Protein AF-A0A939UH15-F1 (afdb_monomer_lite)

Sequence (249 aa):
MKKILLITVIVLASLAMVLSLSACNSRNAKITVEPCWADNETLVYSIYDANNNVAPKVGTLTIELKANVGDDAKTLLYNEEERSYPSANVRVRESLSRENEFQIETTILASDYTVLATNKVYTDLNTADGNDSYTLQSYHDGNNYVYRVFYADGREGKSGKIKVGSSNYTDNEFLYYYVRCYKTDSVPSKTKIADPINNKAVEVSCSNGGTVTVQTEIQDTAKKIHGTVSCNKVTISLTDTPKGSGINV

Radius of gyration: 22.96 Å; chains: 1; bounding box: 68×64×63 Å

Structure (mmCIF, N/CA/C/O backbone):
data_AF-A0A939UH15-F1
#
_entry.id   AF-A0A939UH15-F1
#
loop_
_atom_site.group_PDB
_atom_site.id
_atom_site.type_symbol
_atom_site.label_atom_id
_atom_site.label_alt_id
_atom_site.label_comp_id
_atom_site.label_asym_id
_atom_site.label_entity_id
_atom_site.label_seq_id
_atom_site.pdbx_PDB_ins_code
_atom_site.Cartn_x
_atom_site.Cartn_y
_atom_site.Cartn_z
_atom_site.occupancy
_atom_site.B_iso_or_equiv
_atom_site.auth_seq_id
_atom_site.auth_comp_id
_atom_site.auth_asym_id
_atom_site.auth_atom_id
_atom_site.pdbx_PDB_model_num
ATOM 1 N N . MET A 1 1 ? -42.055 -36.284 40.921 1.00 50.66 1 MET A N 1
ATOM 2 C CA . MET A 1 1 ? -42.266 -35.387 39.758 1.00 50.66 1 MET A CA 1
ATOM 3 C C . MET A 1 1 ? -41.575 -34.023 39.888 1.00 50.66 1 MET A C 1
ATOM 5 O O . MET A 1 1 ? -40.911 -33.634 38.941 1.00 50.66 1 MET A O 1
ATOM 9 N N . LYS A 1 2 ? -41.611 -33.331 41.042 1.00 48.91 2 LYS A N 1
ATOM 10 C CA . LYS A 1 2 ? -40.948 -32.013 41.219 1.00 48.91 2 LYS A CA 1
ATOM 11 C C . LYS A 1 2 ? -39.414 -32.003 41.035 1.00 48.91 2 LYS A C 1
ATOM 13 O O . LYS A 1 2 ? -38.876 -31.028 40.532 1.00 48.91 2 LYS A O 1
ATOM 18 N N . LYS A 1 3 ? -38.712 -33.088 41.394 1.00 49.50 3 LYS A N 1
ATOM 19 C CA . LYS A 1 3 ? -37.240 -33.176 41.264 1.00 49.50 3 LYS A CA 1
ATOM 20 C C . LYS A 1 3 ? -36.755 -33.372 39.821 1.00 49.50 3 LYS A C 1
ATOM 22 O O . LYS A 1 3 ? -35.686 -32.891 39.482 1.00 49.50 3 LYS A O 1
ATOM 27 N N . ILE A 1 4 ? -37.549 -34.035 38.975 1.00 56.16 4 ILE A N 1
ATOM 28 C CA . ILE A 1 4 ? -37.193 -34.267 37.565 1.00 56.16 4 ILE A CA 1
ATOM 29 C C . ILE A 1 4 ? -37.364 -32.967 36.771 1.00 56.16 4 ILE A C 1
ATOM 31 O O . ILE A 1 4 ? -36.471 -32.607 36.017 1.00 56.16 4 ILE A O 1
ATOM 35 N N . LEU A 1 5 ? -38.431 -32.204 37.041 1.00 50.91 5 LEU A N 1
ATOM 36 C CA . LEU A 1 5 ? -38.678 -30.913 36.391 1.00 50.91 5 LEU A CA 1
ATOM 37 C C . LEU A 1 5 ? -37.564 -29.885 36.671 1.00 50.91 5 LEU A C 1
ATOM 39 O O . LEU A 1 5 ? -37.175 -29.137 35.782 1.00 50.91 5 LEU A O 1
ATOM 43 N N . LEU A 1 6 ? -37.019 -29.877 37.895 1.00 53.09 6 LEU A N 1
ATOM 44 C CA . LEU A 1 6 ? -35.942 -28.962 38.283 1.00 53.09 6 LEU A CA 1
ATOM 45 C C . LEU A 1 6 ? -34.635 -29.264 37.531 1.00 53.09 6 LEU A C 1
ATOM 47 O O . LEU A 1 6 ? -33.949 -28.345 37.097 1.00 53.09 6 LEU A O 1
ATOM 51 N N . ILE A 1 7 ? -34.319 -30.547 37.329 1.00 60.00 7 ILE A N 1
ATOM 52 C CA . ILE A 1 7 ? -33.114 -30.969 36.602 1.00 60.00 7 ILE A CA 1
ATOM 53 C C . ILE A 1 7 ? -33.236 -30.603 35.118 1.00 60.00 7 ILE A C 1
ATOM 55 O O . ILE A 1 7 ? -32.282 -30.091 34.542 1.00 60.00 7 ILE A O 1
ATOM 59 N N . THR A 1 8 ? -34.412 -30.777 34.506 1.00 60.97 8 THR A N 1
ATOM 60 C CA . THR A 1 8 ? -34.625 -30.403 33.098 1.00 60.97 8 THR A CA 1
ATOM 61 C C . THR A 1 8 ? -34.525 -28.890 32.883 1.00 60.97 8 THR A C 1
ATOM 63 O O . THR A 1 8 ? -33.935 -28.458 31.898 1.00 60.97 8 THR A O 1
ATOM 66 N N . VAL A 1 9 ? -35.025 -28.077 33.821 1.00 60.19 9 VAL A N 1
ATOM 67 C CA . VAL A 1 9 ? -34.912 -26.608 33.757 1.00 60.19 9 VAL A CA 1
ATOM 68 C C . VAL A 1 9 ? -33.465 -26.143 33.942 1.00 60.19 9 VAL A C 1
ATOM 70 O O . VAL A 1 9 ? -33.023 -25.255 33.221 1.00 60.19 9 VAL A O 1
ATOM 73 N N . ILE A 1 10 ? -32.697 -26.767 34.843 1.00 61.34 10 ILE A N 1
ATOM 74 C CA . ILE A 1 10 ? -31.278 -26.430 35.049 1.00 61.34 10 ILE A CA 1
ATOM 75 C C . ILE A 1 10 ? -30.433 -26.818 33.826 1.00 61.34 10 ILE A C 1
ATOM 77 O O . ILE A 1 10 ? -29.558 -26.051 33.434 1.00 61.34 10 ILE A O 1
ATOM 81 N N . VAL A 1 11 ? -30.721 -27.958 33.187 1.00 59.38 11 VAL A N 1
ATOM 82 C CA . VAL A 1 11 ? -30.023 -28.391 31.963 1.00 59.38 11 VAL A CA 1
ATOM 83 C C . VAL A 1 11 ? -30.396 -27.520 30.758 1.00 59.38 11 VAL A C 1
ATOM 85 O O . VAL A 1 11 ? -29.522 -27.181 29.967 1.00 59.38 11 VAL A O 1
ATOM 88 N N . LEU A 1 12 ? -31.656 -27.084 30.622 1.00 52.00 12 LEU A N 1
ATOM 89 C CA . LEU A 1 12 ? -32.026 -26.123 29.574 1.00 52.00 12 LEU A CA 1
ATOM 90 C C . LEU A 1 12 ? -31.424 -24.731 29.820 1.00 52.00 12 LEU A C 1
ATOM 92 O O . LEU A 1 12 ? -31.008 -24.078 28.867 1.00 52.00 12 LEU A O 1
ATOM 96 N N . ALA A 1 13 ? -31.341 -24.282 31.076 1.00 52.75 13 ALA A N 1
ATOM 97 C CA . ALA A 1 13 ? -30.729 -23.001 31.425 1.00 52.75 13 ALA A CA 1
ATOM 98 C C . ALA A 1 13 ? -29.205 -23.007 31.215 1.00 52.75 13 ALA A C 1
ATOM 100 O O . ALA A 1 13 ? -28.654 -22.015 30.738 1.00 52.75 13 ALA A O 1
ATOM 101 N N . SER A 1 14 ? -28.521 -24.124 31.495 1.00 50.28 14 SER A N 1
ATOM 102 C CA . SER A 1 14 ? -27.085 -24.255 31.223 1.00 50.28 14 SER A CA 1
ATOM 103 C C . SER A 1 14 ? -26.786 -24.377 29.725 1.00 50.28 14 SER A C 1
ATOM 105 O O . SER A 1 14 ? -25.805 -23.799 29.259 1.00 50.28 14 SER A O 1
ATOM 107 N N . LEU A 1 15 ? -27.661 -25.019 28.942 1.00 44.16 15 LEU A N 1
ATOM 108 C CA . LEU A 1 15 ? -27.530 -25.072 27.481 1.00 44.16 15 LEU A CA 1
ATOM 109 C C . LEU A 1 15 ? -27.812 -23.707 26.822 1.00 44.16 15 LEU A C 1
ATOM 111 O O . LEU A 1 15 ? -27.116 -23.320 25.884 1.00 44.16 15 LEU A O 1
ATOM 115 N N . ALA A 1 16 ? -28.767 -22.936 27.355 1.00 47.44 16 ALA A N 1
ATOM 116 C CA . ALA A 1 16 ? -29.041 -21.567 26.915 1.00 47.44 16 ALA A CA 1
ATOM 117 C C . ALA A 1 16 ? -27.905 -20.591 27.280 1.00 47.44 16 ALA A C 1
ATOM 119 O O . ALA A 1 16 ? -27.583 -19.711 26.482 1.00 47.44 16 ALA A O 1
ATOM 120 N N . MET A 1 17 ? -27.237 -20.773 28.428 1.00 42.53 17 MET A N 1
ATOM 121 C CA . MET A 1 17 ? -26.075 -19.954 28.797 1.00 42.53 17 MET A CA 1
ATOM 122 C C . MET A 1 17 ? -24.856 -20.221 27.901 1.00 42.53 17 MET A C 1
ATOM 124 O O . MET A 1 17 ? -24.198 -19.266 27.486 1.00 42.53 17 MET A O 1
ATOM 128 N N . VAL A 1 18 ? -24.596 -21.475 27.509 1.00 43.38 18 VAL A N 1
ATOM 129 C CA . VAL A 1 18 ? -23.499 -21.809 26.574 1.00 43.38 18 VAL A CA 1
ATOM 130 C C . VAL A 1 18 ? -23.780 -21.291 25.152 1.00 43.38 18 VAL A C 1
ATOM 132 O O . VAL A 1 18 ? -22.859 -20.855 24.459 1.00 43.38 18 VAL A O 1
ATOM 135 N N . LEU A 1 19 ? -25.048 -21.231 24.731 1.00 37.31 19 LEU A N 1
ATOM 136 C CA . LEU A 1 19 ? -25.438 -20.616 23.453 1.00 37.31 19 LEU A CA 1
ATOM 137 C C . LEU A 1 19 ? -25.446 -19.077 23.500 1.00 37.31 19 LEU A C 1
ATOM 139 O O . LEU A 1 19 ? -25.167 -18.439 22.489 1.00 37.31 19 LEU A O 1
ATOM 143 N N . SER A 1 20 ? -25.666 -18.459 24.665 1.00 39.91 20 SER A N 1
ATOM 144 C CA . SER A 1 20 ? -25.534 -17.000 24.824 1.00 39.91 20 SER A CA 1
ATOM 145 C C . SER A 1 20 ? -24.078 -16.510 24.871 1.00 39.91 20 SER A C 1
ATOM 147 O O . SER A 1 20 ? -23.811 -15.344 24.591 1.00 39.91 20 SER A O 1
ATOM 149 N N . LEU A 1 21 ? -23.116 -17.405 25.133 1.00 35.31 21 LEU A N 1
ATOM 150 C CA . LEU A 1 21 ? -21.677 -17.106 25.130 1.00 35.31 21 LEU A CA 1
ATOM 151 C C . LEU A 1 21 ? -20.998 -17.286 23.758 1.00 35.31 21 LEU A C 1
ATOM 153 O O . LEU A 1 21 ? -19.821 -16.969 23.620 1.00 35.31 21 LEU A O 1
ATOM 157 N N . SER A 1 22 ? -21.727 -17.719 22.724 1.00 36.00 22 SER A N 1
ATOM 158 C CA . SER A 1 22 ? -21.238 -17.761 21.329 1.00 36.00 22 SER A CA 1
ATOM 159 C C . SER A 1 22 ? -21.870 -16.692 20.418 1.00 36.00 22 SER A C 1
ATOM 161 O O . SER A 1 22 ? -21.543 -16.610 19.233 1.00 36.00 22 SER A O 1
ATOM 163 N N . ALA A 1 23 ? -22.706 -15.809 20.985 1.00 28.92 23 ALA A N 1
ATOM 164 C CA . ALA A 1 23 ? -23.271 -14.637 20.308 1.00 28.92 23 ALA A CA 1
ATOM 165 C C . ALA A 1 23 ? -22.485 -13.330 20.549 1.00 28.92 23 ALA A C 1
ATOM 167 O O . ALA A 1 23 ? -22.712 -12.353 19.845 1.00 28.92 23 ALA A O 1
ATOM 168 N N . CYS A 1 24 ? -21.477 -13.331 21.430 1.00 29.03 24 CYS A N 1
ATOM 169 C CA . CYS A 1 24 ? -20.375 -12.360 21.386 1.00 29.03 24 CYS A CA 1
ATOM 170 C C . CYS A 1 24 ? -19.246 -12.889 20.491 1.00 29.03 24 CYS A C 1
ATOM 172 O O . CYS A 1 24 ? -18.072 -12.870 20.848 1.00 29.03 24 CYS A O 1
ATOM 174 N N . ASN A 1 25 ? -19.598 -13.369 19.297 1.00 28.92 25 ASN A N 1
ATOM 175 C CA . ASN A 1 25 ? -18.652 -13.364 18.194 1.00 28.92 25 ASN A CA 1
ATOM 176 C C . ASN A 1 25 ? -18.411 -11.892 17.852 1.00 28.92 25 ASN A C 1
ATOM 178 O O . ASN A 1 25 ? -19.100 -11.318 17.007 1.00 28.92 25 ASN A O 1
ATOM 182 N N . SER A 1 26 ? -17.420 -11.279 18.498 1.00 31.55 26 SER A N 1
ATOM 183 C CA . SER A 1 26 ? -16.743 -10.081 18.010 1.00 31.55 26 SER A CA 1
ATOM 184 C C . SER A 1 26 ? -16.011 -10.418 16.701 1.00 31.55 26 SER A C 1
ATOM 186 O O . SER A 1 26 ? -14.802 -10.284 16.569 1.00 31.55 26 SER A O 1
ATOM 188 N N . ARG A 1 27 ? -16.774 -10.815 15.671 1.00 26.62 27 ARG A N 1
ATOM 189 C CA . ARG A 1 27 ? -16.357 -10.819 14.260 1.00 26.62 27 ARG A CA 1
ATOM 190 C C . ARG A 1 27 ? -16.009 -9.417 13.761 1.00 26.62 27 ARG A C 1
ATOM 192 O O . ARG A 1 27 ? -15.499 -9.281 12.663 1.00 26.62 27 ARG A O 1
ATOM 199 N N . ASN A 1 28 ? -16.240 -8.407 14.591 1.00 33.84 28 ASN A N 1
ATOM 200 C CA . ASN A 1 28 ? -15.773 -7.051 14.425 1.00 33.84 28 ASN A CA 1
ATOM 201 C C . ASN A 1 28 ? -15.070 -6.612 15.712 1.00 33.84 28 ASN A C 1
ATOM 203 O O . ASN A 1 28 ? -15.500 -5.654 16.350 1.00 33.84 28 ASN A O 1
ATOM 207 N N . ALA A 1 29 ? -13.947 -7.237 16.078 1.00 30.48 29 ALA A N 1
ATOM 208 C CA . ALA A 1 29 ? -12.880 -6.445 16.688 1.00 30.48 29 ALA A CA 1
ATOM 209 C C . ALA A 1 29 ? -12.350 -5.486 15.605 1.00 30.48 29 ALA A C 1
ATOM 211 O O . ALA A 1 29 ? -11.218 -5.600 15.144 1.00 30.48 29 ALA A O 1
ATOM 212 N N . LYS A 1 30 ? -13.227 -4.586 15.130 1.00 32.78 30 LYS A N 1
ATOM 213 C CA . LYS A 1 30 ? -12.820 -3.378 14.441 1.00 32.78 30 LYS A CA 1
ATOM 214 C C . LYS A 1 30 ? -11.904 -2.714 15.439 1.00 32.78 30 LYS A C 1
ATOM 216 O O . LYS A 1 30 ? -12.324 -2.385 16.545 1.00 32.78 30 LYS A O 1
ATOM 221 N N . ILE A 1 31 ? -10.642 -2.627 15.066 1.00 34.34 31 ILE A N 1
ATOM 222 C CA . ILE A 1 31 ? -9.682 -1.745 15.695 1.00 34.34 31 ILE A CA 1
ATOM 223 C C . ILE A 1 31 ? -10.348 -0.361 15.631 1.00 34.34 31 ILE A C 1
ATOM 225 O O . ILE A 1 31 ? -10.383 0.260 14.575 1.00 34.34 31 ILE A O 1
ATOM 229 N N . THR A 1 32 ? -11.012 0.052 16.719 1.00 30.00 32 THR A N 1
ATOM 230 C CA . THR A 1 32 ? -11.724 1.334 16.862 1.00 30.00 32 THR A CA 1
ATOM 231 C C . THR A 1 32 ? -10.695 2.425 17.062 1.00 30.00 32 THR A C 1
ATOM 233 O O . THR A 1 32 ? -10.572 3.022 18.131 1.00 30.00 32 THR A O 1
ATOM 236 N N . VAL A 1 33 ? -9.873 2.610 16.047 1.00 39.06 33 VAL A N 1
ATOM 237 C CA . VAL A 1 33 ? -8.833 3.612 16.050 1.00 39.06 33 VAL A CA 1
ATOM 238 C C . VAL A 1 33 ? -9.309 4.650 15.057 1.00 39.06 33 VAL A C 1
ATOM 240 O O . VAL A 1 33 ? -9.377 4.414 13.858 1.00 39.06 33 VAL A O 1
ATOM 243 N N . GLU A 1 34 ? -9.759 5.778 15.588 1.00 38.47 34 GLU A N 1
ATOM 244 C CA . GLU A 1 34 ? -10.024 6.955 14.775 1.00 38.47 34 GLU A CA 1
ATOM 245 C C . GLU A 1 34 ? -8.671 7.619 14.490 1.00 38.47 34 GLU A C 1
ATOM 247 O O . GLU A 1 34 ? -7.966 7.958 15.451 1.00 38.47 34 GLU A O 1
ATOM 252 N N . PRO A 1 35 ? -8.275 7.828 13.222 1.00 45.69 35 PRO A N 1
ATOM 253 C CA . PRO A 1 35 ? -7.199 8.759 12.908 1.00 45.69 35 PRO A CA 1
ATOM 254 C C . PRO A 1 35 ? -7.607 10.144 13.406 1.00 45.69 35 PRO A C 1
ATOM 256 O O . PRO A 1 35 ? -8.514 10.790 12.892 1.00 45.69 35 PRO A O 1
ATOM 259 N N . CYS A 1 36 ? -6.986 10.564 14.497 1.00 44.75 36 CYS A N 1
ATOM 260 C CA . CYS A 1 36 ? -7.527 11.600 15.365 1.00 44.75 36 CYS A CA 1
ATOM 261 C C . CYS A 1 36 ? -7.233 13.030 14.873 1.00 44.75 36 CYS A C 1
ATOM 263 O O . CYS A 1 36 ? -6.733 13.805 15.683 1.00 44.75 36 CYS A O 1
ATOM 265 N N . TRP A 1 37 ? -7.333 13.382 13.581 1.00 55.25 37 TRP A N 1
ATOM 266 C CA . TRP A 1 37 ? -6.941 14.755 13.210 1.00 55.25 37 TRP A CA 1
ATOM 267 C C . TRP A 1 37 ? -7.532 15.383 11.931 1.00 55.25 37 TRP A C 1
ATOM 269 O O . TRP A 1 37 ? -7.814 16.578 11.987 1.00 55.25 37 TRP A O 1
ATOM 279 N N . ALA A 1 38 ? -7.788 14.668 10.825 1.00 55.38 38 ALA A N 1
ATOM 280 C CA . ALA A 1 38 ? -8.428 15.281 9.646 1.00 55.38 38 ALA A CA 1
ATOM 281 C C . ALA A 1 38 ? -9.104 14.267 8.705 1.00 55.38 38 ALA A C 1
ATOM 283 O O . ALA A 1 38 ? -8.550 13.203 8.439 1.00 55.38 38 ALA A O 1
ATOM 284 N N . ASP A 1 39 ? -10.264 14.630 8.140 1.00 66.38 39 ASP A N 1
ATOM 285 C CA . ASP A 1 39 ? -10.927 13.845 7.082 1.00 66.38 39 ASP A CA 1
ATOM 286 C C . ASP A 1 39 ? -10.110 13.805 5.783 1.00 66.38 39 ASP A C 1
ATOM 288 O O . ASP A 1 39 ? -10.220 12.864 5.001 1.00 66.38 39 ASP A O 1
ATOM 292 N N . ASN A 1 40 ? -9.295 14.834 5.544 1.00 70.94 40 ASN A N 1
ATOM 293 C CA . ASN A 1 40 ? -8.369 14.906 4.423 1.00 70.94 40 ASN A CA 1
ATOM 294 C C . ASN A 1 40 ? -7.032 15.453 4.917 1.00 70.94 40 ASN A C 1
ATOM 296 O O . ASN A 1 40 ? -6.993 16.471 5.607 1.00 70.94 40 ASN A O 1
ATOM 300 N N . GLU A 1 41 ? -5.943 14.808 4.529 1.00 70.50 41 GLU A N 1
ATOM 301 C CA . GLU A 1 41 ? -4.592 15.205 4.896 1.00 70.50 41 GLU A CA 1
ATOM 302 C C . GLU A 1 41 ? -3.667 15.053 3.688 1.00 70.50 41 GLU A C 1
ATOM 304 O O . GLU A 1 41 ? -3.720 14.049 2.984 1.00 70.50 41 GLU A O 1
ATOM 309 N N . THR A 1 42 ? -2.790 16.032 3.472 1.00 75.75 42 THR A N 1
ATOM 310 C CA . THR A 1 42 ? -1.706 15.939 2.492 1.00 75.75 42 THR A CA 1
ATOM 311 C C . THR A 1 42 ? -0.404 16.283 3.177 1.00 75.75 42 THR A C 1
ATOM 313 O O . THR A 1 42 ? -0.283 17.334 3.807 1.00 75.75 42 THR A O 1
ATOM 316 N N . LEU A 1 43 ? 0.589 15.418 3.021 1.00 69.94 43 LEU A N 1
ATOM 317 C CA . LEU A 1 43 ? 1.906 15.613 3.593 1.00 69.94 43 LEU A CA 1
ATOM 318 C C . LEU A 1 43 ? 2.986 15.449 2.564 1.00 69.94 43 LEU A C 1
ATOM 320 O O . LEU A 1 43 ? 2.926 14.559 1.726 1.00 69.94 43 LEU A O 1
ATOM 324 N N . VAL A 1 44 ? 3.983 16.313 2.674 1.00 73.00 44 VAL A N 1
ATOM 325 C CA . VAL A 1 44 ? 5.062 16.417 1.708 1.00 73.00 44 VAL A CA 1
ATOM 326 C C . VAL A 1 44 ? 6.379 16.371 2.462 1.00 73.00 44 VAL A C 1
ATOM 328 O O . VAL A 1 44 ? 6.687 17.254 3.262 1.00 73.00 44 VAL A O 1
ATOM 331 N N . TYR A 1 45 ? 7.161 15.336 2.190 1.00 71.69 45 TYR A N 1
ATOM 332 C CA . TYR A 1 45 ? 8.498 15.132 2.723 1.00 71.69 45 TYR A CA 1
ATOM 333 C C . TYR A 1 45 ? 9.532 15.390 1.634 1.00 71.69 45 TYR A C 1
ATOM 335 O O . TYR A 1 45 ? 9.370 14.997 0.474 1.00 71.69 45 TYR A O 1
ATOM 343 N N . SER A 1 46 ? 10.618 16.049 2.021 1.00 73.94 46 SER A N 1
ATOM 344 C CA . SER A 1 46 ? 11.817 16.162 1.196 1.00 73.94 46 SER A CA 1
ATOM 345 C C . SER A 1 46 ? 12.788 15.052 1.572 1.00 73.94 46 SER A C 1
ATOM 347 O O . SER A 1 46 ? 13.006 14.804 2.756 1.00 73.94 46 SER A O 1
ATOM 349 N N . ILE A 1 47 ? 13.369 14.404 0.566 1.00 70.00 47 ILE A N 1
ATOM 350 C CA . ILE A 1 47 ? 14.386 13.369 0.748 1.00 70.00 47 ILE A CA 1
ATOM 351 C C . ILE A 1 47 ? 15.754 14.016 0.549 1.00 70.00 47 ILE A C 1
ATOM 353 O O . ILE A 1 47 ? 15.974 14.725 -0.439 1.00 70.00 47 ILE A O 1
ATOM 357 N N . TYR A 1 48 ? 16.649 13.766 1.500 1.00 69.62 48 TYR A N 1
ATOM 358 C CA . TYR A 1 48 ? 18.024 14.253 1.512 1.00 69.62 48 TYR A CA 1
ATOM 359 C C . TYR A 1 48 ? 18.987 13.072 1.402 1.00 69.62 48 TYR A C 1
ATOM 361 O O . TYR A 1 48 ? 18.652 11.946 1.776 1.00 69.62 48 TYR A O 1
ATOM 369 N N . ASP A 1 49 ? 20.178 13.326 0.869 1.00 67.62 49 ASP A N 1
ATOM 370 C CA . ASP A 1 49 ? 21.257 12.347 0.878 1.00 67.62 49 ASP A CA 1
ATOM 371 C C . ASP A 1 49 ? 21.869 12.202 2.287 1.00 67.62 49 ASP A C 1
ATOM 373 O O . ASP A 1 49 ? 21.572 12.962 3.212 1.00 67.62 49 ASP A O 1
ATOM 377 N N . ALA A 1 50 ? 22.761 11.223 2.460 1.00 66.12 50 ALA A N 1
ATOM 378 C CA . ALA A 1 50 ? 23.430 10.960 3.739 1.00 66.12 50 ALA A CA 1
ATOM 379 C C . ALA A 1 50 ? 24.287 12.136 4.251 1.00 66.12 50 ALA A C 1
ATOM 381 O O . ALA A 1 50 ? 24.715 12.127 5.405 1.00 66.12 50 ALA A O 1
ATOM 382 N N . ASN A 1 51 ? 24.539 13.141 3.410 1.00 68.44 51 ASN A N 1
ATOM 383 C CA . ASN A 1 51 ? 25.333 14.310 3.758 1.00 68.44 51 ASN A CA 1
ATOM 384 C C . ASN A 1 51 ? 24.478 15.447 4.331 1.00 68.44 51 ASN A C 1
ATOM 386 O O . ASN A 1 51 ? 25.034 16.468 4.729 1.00 68.44 51 ASN A O 1
ATOM 390 N N . ASN A 1 52 ? 23.147 15.280 4.398 1.00 56.53 52 ASN A N 1
ATOM 391 C CA . ASN A 1 52 ? 22.208 16.257 4.957 1.00 56.53 52 ASN A CA 1
ATOM 392 C C . ASN A 1 52 ? 22.364 17.663 4.338 1.00 56.53 52 ASN A C 1
ATOM 394 O O . ASN A 1 52 ? 22.049 18.678 4.967 1.00 56.53 52 ASN A O 1
ATOM 398 N N . ASN A 1 53 ? 22.884 17.733 3.107 1.00 52.38 53 ASN A N 1
ATOM 399 C CA . ASN A 1 53 ? 23.138 18.997 2.436 1.00 52.38 53 ASN A CA 1
ATOM 400 C C . ASN A 1 53 ? 21.794 19.663 2.120 1.00 52.38 53 ASN A C 1
ATOM 402 O O . ASN A 1 53 ? 20.912 19.071 1.502 1.00 52.38 53 ASN A O 1
ATOM 406 N N . VAL A 1 54 ? 21.642 20.919 2.550 1.00 54.25 54 VAL A N 1
ATOM 407 C CA . VAL A 1 54 ? 20.389 21.700 2.457 1.00 54.25 54 VAL A CA 1
ATOM 408 C C . VAL A 1 54 ? 19.942 21.924 0.998 1.00 54.25 54 VAL A C 1
ATOM 410 O O . VAL A 1 54 ? 18.789 22.255 0.731 1.00 54.25 54 VAL A O 1
ATOM 413 N N . ALA A 1 55 ? 20.829 21.664 0.043 1.00 46.16 55 ALA A N 1
ATOM 414 C CA . ALA A 1 55 ? 20.551 21.414 -1.362 1.00 46.16 55 ALA A CA 1
ATOM 415 C C . ALA A 1 55 ? 21.690 20.523 -1.908 1.00 46.16 55 ALA A C 1
ATOM 417 O O . ALA A 1 55 ? 22.837 20.735 -1.508 1.00 46.16 55 ALA A O 1
ATOM 418 N N . PRO A 1 56 ? 21.430 19.564 -2.811 1.00 52.47 56 PRO A N 1
ATOM 419 C CA . PRO A 1 56 ? 20.183 19.353 -3.536 1.00 52.47 56 PRO A CA 1
ATOM 420 C C . PRO A 1 56 ? 19.234 18.377 -2.825 1.00 52.47 56 PRO A C 1
ATOM 422 O O . PRO A 1 56 ? 19.641 17.387 -2.224 1.00 52.47 56 PRO A O 1
ATOM 425 N N . LYS A 1 57 ? 17.935 18.663 -2.927 1.00 62.81 57 LYS A N 1
ATOM 426 C CA . LYS A 1 57 ? 16.873 17.703 -2.622 1.00 62.81 57 LYS A CA 1
ATOM 427 C C . LYS A 1 57 ? 16.950 16.583 -3.657 1.00 62.81 57 LYS A C 1
AT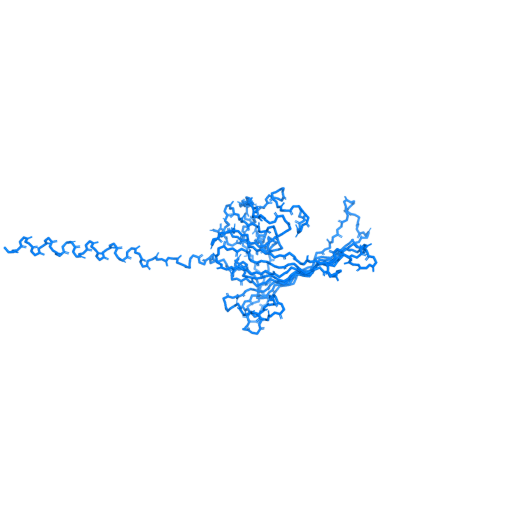OM 429 O O . LYS A 1 57 ? 16.897 16.880 -4.841 1.00 62.81 57 LYS A O 1
ATOM 434 N N . VAL A 1 58 ? 17.046 15.330 -3.218 1.00 77.56 58 VAL A N 1
ATOM 435 C CA . VAL A 1 58 ? 17.187 14.175 -4.128 1.00 77.56 58 VAL A CA 1
ATOM 436 C C . VAL A 1 58 ? 15.847 13.515 -4.461 1.00 77.56 58 VAL A C 1
ATOM 438 O O . VAL A 1 58 ? 15.779 12.628 -5.305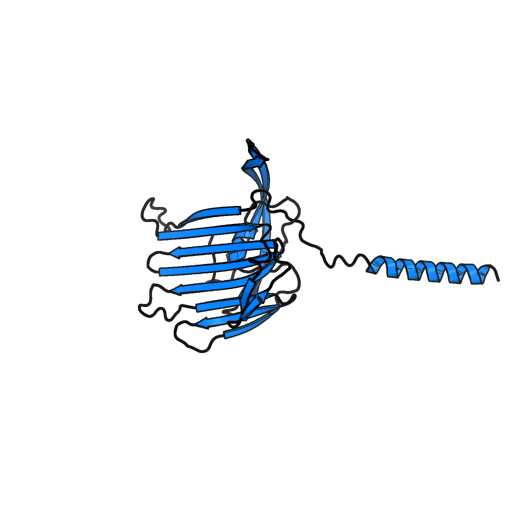 1.00 77.56 58 VAL A O 1
ATOM 441 N N . GLY A 1 59 ? 14.764 13.926 -3.794 1.00 81.31 59 GLY A N 1
ATOM 442 C CA . GLY A 1 59 ? 13.439 13.363 -4.027 1.00 81.31 59 GLY A CA 1
ATOM 443 C C . GLY A 1 59 ? 12.328 13.945 -3.157 1.00 81.31 59 GLY A C 1
ATOM 444 O O . GLY A 1 59 ? 12.557 14.772 -2.267 1.00 81.31 59 GLY A O 1
ATOM 445 N N . THR A 1 60 ? 11.107 13.490 -3.412 1.00 80.06 60 THR A N 1
ATOM 446 C CA . THR A 1 60 ? 9.871 13.861 -2.711 1.00 80.06 60 THR A CA 1
ATOM 447 C C . THR A 1 60 ? 9.088 12.627 -2.311 1.00 80.06 60 THR A C 1
ATOM 449 O O . THR A 1 60 ? 8.959 11.707 -3.110 1.00 80.06 60 THR A O 1
ATOM 452 N N . LEU A 1 61 ? 8.474 12.659 -1.132 1.00 80.69 61 LEU A N 1
ATOM 453 C CA . LEU A 1 61 ? 7.385 11.755 -0.774 1.00 80.69 61 LEU A CA 1
ATOM 454 C C . LEU A 1 61 ? 6.147 12.591 -0.462 1.00 80.69 61 LEU A C 1
ATOM 456 O O . LEU A 1 61 ? 6.172 13.404 0.459 1.00 80.69 61 LEU A O 1
ATOM 460 N N . THR A 1 62 ? 5.078 12.382 -1.215 1.00 79.50 62 THR A N 1
ATOM 461 C CA . THR A 1 62 ? 3.764 12.973 -0.976 1.00 79.50 62 THR A CA 1
ATOM 462 C C . THR A 1 62 ? 2.813 11.881 -0.529 1.00 79.50 62 THR A C 1
ATOM 464 O O . THR A 1 62 ? 2.752 10.827 -1.155 1.00 79.50 62 THR A O 1
ATOM 467 N N . ILE A 1 63 ? 2.067 12.123 0.542 1.00 81.69 63 ILE A N 1
ATOM 468 C CA . ILE A 1 63 ? 1.052 11.200 1.044 1.00 81.69 63 ILE A CA 1
ATOM 469 C C . ILE A 1 63 ? -0.242 11.973 1.208 1.00 81.69 63 ILE A C 1
ATOM 471 O O . ILE A 1 63 ? -0.304 12.936 1.970 1.00 81.69 63 ILE A O 1
ATOM 475 N N . GLU A 1 64 ? -1.261 11.547 0.478 1.00 83.50 64 GLU A N 1
ATOM 476 C CA . GLU A 1 64 ? -2.621 12.047 0.571 1.00 83.50 64 GLU A CA 1
ATOM 477 C C . GLU A 1 64 ? -3.486 10.990 1.238 1.00 83.50 64 GLU A C 1
ATOM 479 O O . GLU A 1 64 ? -3.569 9.846 0.788 1.00 83.50 64 GLU A O 1
ATOM 484 N N . LEU A 1 65 ? -4.169 11.382 2.298 1.00 82.06 65 LEU A N 1
ATOM 485 C CA . LEU A 1 65 ? -5.121 10.549 2.994 1.00 82.06 65 LEU A CA 1
ATOM 486 C C . LEU A 1 65 ? -6.501 11.175 2.915 1.00 82.06 65 LEU A C 1
ATOM 488 O O . LEU A 1 65 ? -6.673 12.371 3.140 1.00 82.06 65 LEU A O 1
ATOM 492 N N . LYS A 1 66 ? -7.490 10.325 2.658 1.00 83.19 66 LYS A N 1
ATOM 493 C CA . LYS A 1 66 ? -8.903 10.660 2.742 1.00 83.19 66 LYS A CA 1
ATOM 494 C C . LYS A 1 66 ? -9.626 9.628 3.595 1.00 83.19 66 LYS A C 1
ATOM 496 O O . LYS A 1 66 ? -9.682 8.452 3.232 1.00 83.19 66 LYS A O 1
ATOM 501 N N . ALA A 1 67 ? -10.180 10.069 4.714 1.00 80.25 67 ALA A N 1
ATOM 502 C CA . ALA A 1 67 ? -11.114 9.299 5.519 1.00 80.25 67 ALA A CA 1
ATOM 503 C C . ALA A 1 67 ? -12.551 9.501 5.010 1.00 80.25 67 ALA A C 1
ATOM 505 O O . ALA A 1 67 ? -12.834 10.401 4.217 1.00 80.25 67 ALA A O 1
ATOM 506 N N . ASN A 1 68 ? -13.460 8.637 5.462 1.00 81.25 68 ASN A N 1
ATOM 507 C CA . ASN A 1 68 ? -14.888 8.682 5.153 1.00 81.25 68 ASN A CA 1
ATOM 508 C C . ASN A 1 68 ? -15.175 8.777 3.643 1.00 81.25 68 ASN A C 1
ATOM 510 O O . ASN A 1 68 ? -16.000 9.570 3.188 1.00 81.25 68 ASN A O 1
ATOM 514 N N . VAL A 1 69 ? -14.463 7.972 2.846 1.00 84.69 69 VAL A N 1
ATOM 515 C CA . VAL A 1 69 ? -14.609 7.976 1.385 1.00 84.69 69 VAL A CA 1
ATOM 516 C C . VAL A 1 69 ? -16.023 7.585 0.940 1.00 84.69 69 VAL A C 1
ATOM 518 O O . VAL A 1 69 ? -16.608 6.624 1.444 1.00 84.69 69 VAL A O 1
ATOM 521 N N . GLY A 1 70 ? -16.557 8.330 -0.034 1.00 85.69 70 GLY A N 1
ATOM 522 C CA . GLY A 1 70 ? -17.806 8.002 -0.723 1.00 85.69 70 GLY A CA 1
ATOM 523 C C . GLY A 1 70 ? -17.682 6.726 -1.556 1.00 85.69 70 GLY A C 1
ATOM 524 O O . GLY A 1 70 ? -16.576 6.260 -1.829 1.00 85.69 70 GLY A O 1
ATOM 525 N N . ASP A 1 71 ? -18.817 6.139 -1.939 1.00 86.00 71 ASP A N 1
ATOM 526 C CA . ASP A 1 71 ? -18.859 4.854 -2.653 1.00 86.00 71 ASP A CA 1
ATOM 527 C C . ASP A 1 71 ? -18.137 4.885 -4.012 1.00 86.00 71 ASP A C 1
ATOM 529 O O . ASP A 1 71 ? -17.563 3.879 -4.427 1.00 86.00 71 ASP A O 1
ATOM 533 N N . ASP A 1 72 ? -18.085 6.054 -4.652 1.00 84.06 72 ASP A N 1
ATOM 534 C CA . ASP A 1 72 ? -17.359 6.331 -5.897 1.00 84.06 72 ASP A CA 1
ATOM 535 C C . ASP A 1 72 ? -15.836 6.169 -5.764 1.00 84.06 72 ASP A C 1
ATOM 537 O O . ASP A 1 72 ? -15.141 5.896 -6.739 1.00 84.06 72 ASP A O 1
ATOM 541 N N . ALA A 1 73 ? -15.305 6.297 -4.549 1.00 85.94 73 ALA A N 1
ATOM 542 C CA . ALA A 1 73 ? -13.882 6.179 -4.259 1.00 85.94 73 ALA A CA 1
ATOM 543 C C . ALA A 1 73 ? -13.501 4.827 -3.627 1.00 85.94 73 ALA A C 1
ATOM 545 O O . ALA A 1 73 ? -12.357 4.669 -3.187 1.00 85.94 73 ALA A O 1
ATOM 546 N N . LYS A 1 74 ? -14.414 3.844 -3.603 1.00 94.00 74 LYS A N 1
ATOM 547 C CA . LYS A 1 74 ? -14.205 2.503 -3.019 1.00 94.00 74 LYS A CA 1
ATOM 548 C C . LYS A 1 74 ? -13.862 1.431 -4.050 1.00 94.00 74 LYS A C 1
ATOM 550 O O . LYS A 1 74 ? -14.072 0.244 -3.799 1.00 94.00 74 LYS A O 1
ATOM 555 N N . THR A 1 75 ? -13.339 1.827 -5.206 1.00 94.31 75 THR A N 1
ATOM 556 C CA . THR A 1 75 ? -12.940 0.898 -6.262 1.00 94.31 75 THR A CA 1
ATOM 557 C C . THR A 1 75 ? -11.445 0.980 -6.570 1.00 94.31 75 THR A C 1
ATOM 559 O O . THR A 1 75 ? -10.809 2.037 -6.449 1.00 94.31 75 THR A O 1
ATOM 562 N N . LEU A 1 76 ? -10.876 -0.180 -6.909 1.00 93.62 76 LEU A N 1
ATOM 563 C CA . LEU A 1 76 ? -9.504 -0.357 -7.383 1.00 93.62 76 LEU A CA 1
ATOM 564 C C . LEU A 1 76 ? -9.460 -1.441 -8.460 1.00 93.62 76 LEU A C 1
ATOM 566 O O . LEU A 1 76 ? -10.246 -2.390 -8.428 1.00 93.62 76 LEU A O 1
ATOM 570 N N . LEU A 1 77 ? -8.510 -1.305 -9.385 1.00 90.12 77 LEU A N 1
ATOM 571 C CA . LEU A 1 77 ? -8.263 -2.302 -10.419 1.00 90.12 77 LEU A CA 1
ATOM 572 C C . LEU A 1 77 ? -7.618 -3.555 -9.828 1.00 90.12 77 LEU A C 1
ATOM 574 O O . LEU A 1 77 ? -6.669 -3.478 -9.046 1.00 90.12 77 LEU A O 1
ATOM 578 N N . TYR A 1 78 ? -8.106 -4.710 -10.258 1.00 90.75 78 TYR A N 1
ATOM 579 C CA . TYR A 1 78 ? -7.456 -5.994 -10.066 1.00 90.75 78 TYR A CA 1
ATOM 580 C C . TYR A 1 78 ? -7.666 -6.848 -11.312 1.00 90.75 78 TYR A C 1
ATOM 582 O O . TYR A 1 78 ? -8.801 -7.105 -11.694 1.00 90.75 78 TYR A O 1
ATOM 590 N N . ASN A 1 79 ? -6.577 -7.319 -11.921 1.00 87.88 79 ASN A N 1
ATOM 591 C CA . ASN A 1 79 ? -6.625 -8.055 -13.184 1.00 87.88 79 ASN A CA 1
ATOM 592 C C . ASN A 1 79 ? -7.356 -7.278 -14.296 1.00 87.88 79 ASN A C 1
ATOM 594 O O . ASN A 1 79 ? -8.228 -7.826 -14.954 1.00 87.88 79 ASN A O 1
ATOM 598 N N . GLU A 1 80 ? -7.032 -5.991 -14.456 1.00 83.69 80 GLU A N 1
ATOM 599 C CA . GLU A 1 80 ? -7.665 -5.095 -15.449 1.00 83.69 80 GLU A CA 1
ATOM 600 C C . GLU A 1 80 ? -9.180 -4.878 -15.247 1.00 83.69 80 GLU A C 1
ATOM 602 O O . GLU A 1 80 ? -9.802 -4.118 -15.984 1.00 83.69 80 GLU A O 1
ATOM 607 N N . GLU A 1 81 ? -9.768 -5.472 -14.207 1.00 89.62 81 GLU A N 1
ATOM 608 C CA . GLU A 1 81 ? -11.171 -5.324 -13.843 1.00 89.62 81 GLU A CA 1
ATOM 609 C C . GLU A 1 81 ? -11.316 -4.381 -12.650 1.00 89.62 81 GLU A C 1
ATOM 611 O O . GLU A 1 81 ? -10.553 -4.431 -11.680 1.00 89.62 81 GLU A O 1
ATOM 616 N N . GLU A 1 82 ? -12.327 -3.518 -12.697 1.00 92.38 82 GLU A N 1
ATOM 617 C CA . GLU A 1 82 ? -12.667 -2.677 -11.558 1.00 92.38 82 GLU A CA 1
ATOM 618 C C . GLU A 1 82 ? -13.373 -3.506 -10.485 1.00 92.38 82 GLU A C 1
ATOM 620 O O . GLU A 1 82 ? -14.393 -4.154 -10.729 1.00 92.38 82 GLU A O 1
ATOM 625 N N . ARG A 1 83 ? -12.840 -3.462 -9.264 1.00 94.38 83 ARG A N 1
ATOM 626 C CA . ARG A 1 83 ? -13.410 -4.162 -8.119 1.00 94.38 83 ARG A CA 1
ATOM 627 C C . ARG A 1 83 ? -13.821 -3.189 -7.029 1.00 94.38 83 ARG A C 1
ATOM 629 O O . ARG A 1 83 ? -13.064 -2.292 -6.669 1.00 94.38 83 ARG A O 1
ATOM 636 N N . SER A 1 84 ? -15.008 -3.417 -6.469 1.00 94.75 84 SER A N 1
ATOM 637 C CA . SER A 1 84 ? -15.547 -2.645 -5.348 1.00 94.75 84 SER A CA 1
ATOM 638 C C . SER A 1 84 ? -15.157 -3.232 -3.991 1.00 94.75 84 SER A C 1
ATOM 640 O O . SER A 1 84 ? -15.175 -4.451 -3.793 1.00 94.75 84 SER A O 1
ATOM 642 N N . TYR A 1 85 ? -14.858 -2.340 -3.046 1.00 94.31 85 TYR A N 1
ATOM 643 C CA . TYR A 1 85 ? -14.507 -2.621 -1.655 1.00 94.31 85 TYR A CA 1
ATOM 644 C C . TYR A 1 85 ? -15.433 -1.830 -0.715 1.00 94.31 85 TYR A C 1
ATOM 646 O O . TYR A 1 85 ? -15.025 -0.819 -0.146 1.00 94.31 85 TYR A O 1
ATOM 654 N N . PRO A 1 86 ? -16.691 -2.267 -0.514 1.00 92.38 86 PRO A N 1
ATOM 655 C CA . PRO A 1 86 ? -17.713 -1.473 0.181 1.00 92.38 86 PRO A CA 1
ATOM 656 C C . PRO A 1 86 ? -17.371 -1.110 1.632 1.00 92.38 86 PRO A C 1
ATOM 658 O O . PRO A 1 86 ? -17.849 -0.102 2.152 1.00 92.38 86 PRO A O 1
ATOM 661 N N . SER A 1 87 ? -16.543 -1.931 2.285 1.00 90.56 87 SER A N 1
ATOM 662 C CA . SER A 1 87 ? -16.066 -1.709 3.651 1.00 90.56 87 SER A CA 1
ATOM 663 C C . SER A 1 87 ? -14.940 -0.679 3.756 1.00 90.56 87 SER A C 1
ATOM 665 O O . SER A 1 87 ? -14.560 -0.344 4.874 1.00 90.56 87 SER A O 1
ATOM 667 N N . ALA A 1 88 ? -14.382 -0.202 2.638 1.00 92.06 88 ALA A N 1
ATOM 668 C CA . ALA A 1 88 ? -13.344 0.818 2.661 1.00 92.06 88 ALA A CA 1
ATOM 669 C C . ALA A 1 88 ? -13.912 2.133 3.207 1.00 92.06 88 ALA A C 1
ATOM 671 O O . ALA A 1 88 ? -14.920 2.638 2.715 1.00 92.06 88 ALA A O 1
ATOM 672 N N . ASN A 1 89 ? -13.253 2.691 4.216 1.00 87.31 89 ASN A N 1
ATOM 673 C CA . ASN A 1 89 ? -13.537 4.021 4.755 1.00 87.31 89 ASN A CA 1
ATOM 674 C C . ASN A 1 89 ? -12.307 4.935 4.706 1.00 87.31 89 ASN A C 1
ATOM 676 O O . ASN A 1 89 ? -12.445 6.130 4.945 1.00 87.31 89 ASN A O 1
ATOM 680 N N . VAL A 1 90 ? -11.137 4.407 4.348 1.00 86.38 90 VAL A N 1
ATOM 681 C CA . VAL A 1 90 ? -9.902 5.165 4.159 1.00 86.38 90 VAL A CA 1
ATOM 682 C C . VAL A 1 90 ? -9.359 4.889 2.760 1.00 86.38 90 VAL A C 1
ATOM 684 O O . VAL A 1 90 ? -9.314 3.741 2.308 1.00 86.38 90 VAL A O 1
ATOM 687 N N . ARG A 1 91 ? -8.918 5.947 2.080 1.00 90.56 91 ARG A N 1
ATOM 688 C CA . ARG A 1 91 ? -8.119 5.869 0.857 1.00 90.56 91 ARG A CA 1
ATOM 689 C C . ARG A 1 91 ? -6.831 6.646 1.053 1.00 90.56 91 ARG A C 1
ATOM 691 O O . ARG A 1 91 ? -6.866 7.807 1.452 1.00 90.56 91 ARG A O 1
ATOM 698 N N . VAL A 1 92 ? -5.715 6.006 0.738 1.00 87.56 92 VAL A N 1
ATOM 699 C CA . VAL A 1 92 ? -4.388 6.620 0.765 1.00 87.56 92 VAL A CA 1
ATOM 700 C C . VAL A 1 92 ? -3.830 6.638 -0.647 1.00 87.56 92 VAL A C 1
ATOM 702 O O . VAL A 1 92 ? -3.995 5.671 -1.394 1.00 87.56 92 VAL A O 1
ATOM 705 N N . ARG A 1 93 ? -3.197 7.746 -1.020 1.00 90.56 93 ARG A N 1
ATOM 706 C CA . ARG A 1 93 ? -2.361 7.864 -2.209 1.00 90.56 93 ARG A CA 1
ATOM 707 C C . ARG A 1 93 ? -0.968 8.283 -1.781 1.00 90.56 93 ARG A C 1
ATOM 709 O O . ARG A 1 93 ? -0.816 9.253 -1.049 1.00 90.56 93 ARG A O 1
ATOM 716 N N . GLU A 1 94 ? 0.033 7.559 -2.241 1.00 87.56 94 GLU A N 1
ATOM 717 C CA . GLU A 1 94 ? 1.433 7.845 -1.963 1.00 87.56 94 GLU A CA 1
ATOM 718 C C . GLU A 1 94 ? 2.166 8.026 -3.283 1.00 87.56 94 GLU A C 1
ATOM 720 O O . GLU A 1 94 ? 2.069 7.174 -4.162 1.00 87.56 94 GLU A O 1
ATOM 725 N N . SER A 1 95 ? 2.907 9.121 -3.398 1.00 88.94 95 SER A N 1
ATOM 726 C CA . SER A 1 95 ? 3.777 9.420 -4.526 1.00 88.94 95 SER A CA 1
ATOM 727 C C . SER A 1 95 ? 5.189 9.603 -3.993 1.00 88.94 95 SER A C 1
ATOM 729 O O . SER A 1 95 ? 5.473 10.553 -3.262 1.00 88.94 95 SER A O 1
ATOM 731 N N . LEU A 1 96 ? 6.077 8.671 -4.314 1.00 85.88 96 LEU A N 1
ATOM 732 C CA . LEU A 1 96 ? 7.493 8.733 -3.984 1.00 85.88 96 LEU A CA 1
ATOM 733 C C . LEU A 1 96 ? 8.276 8.933 -5.274 1.00 85.88 96 LEU A C 1
ATOM 735 O O . LEU A 1 96 ? 8.179 8.130 -6.191 1.00 85.88 96 LEU A O 1
ATOM 739 N N . SER A 1 97 ? 9.099 9.967 -5.331 1.00 85.88 97 SER A N 1
ATOM 740 C CA . SER A 1 97 ? 9.982 10.228 -6.460 1.00 85.88 97 SER A CA 1
ATOM 741 C C . SER A 1 97 ? 11.396 10.437 -5.954 1.00 85.88 97 SER A C 1
ATOM 743 O O . SER A 1 97 ? 11.614 11.179 -4.992 1.00 85.88 97 SER A O 1
ATOM 745 N N . ARG A 1 98 ? 12.351 9.783 -6.608 1.00 82.69 98 ARG A N 1
ATOM 746 C CA . ARG A 1 98 ? 13.777 10.028 -6.443 1.00 82.69 98 ARG A CA 1
ATOM 747 C C . ARG A 1 98 ? 14.346 10.415 -7.798 1.00 82.69 98 ARG A C 1
ATOM 749 O O . ARG A 1 98 ? 14.177 9.685 -8.774 1.00 82.69 98 ARG A O 1
ATOM 756 N N . GLU A 1 99 ? 14.959 11.589 -7.848 1.00 81.88 99 GLU A N 1
ATOM 757 C CA . GLU A 1 99 ? 15.358 12.237 -9.092 1.00 81.88 99 GLU A CA 1
ATOM 758 C C . GLU A 1 99 ? 16.274 11.324 -9.912 1.00 81.88 99 GLU A C 1
ATOM 760 O O . GLU A 1 99 ? 17.265 10.813 -9.396 1.00 81.88 99 GLU A O 1
ATOM 765 N N . ASN A 1 100 ? 15.921 11.114 -11.184 1.00 81.19 100 ASN A N 1
ATOM 766 C CA . ASN A 1 100 ? 16.632 10.257 -12.140 1.00 81.19 100 ASN A CA 1
ATOM 767 C C . ASN A 1 100 ? 16.799 8.783 -11.721 1.00 81.19 100 ASN A C 1
ATOM 769 O O . ASN A 1 100 ? 17.471 8.045 -12.431 1.00 81.19 100 ASN A O 1
ATOM 773 N N . GLU A 1 101 ? 16.185 8.341 -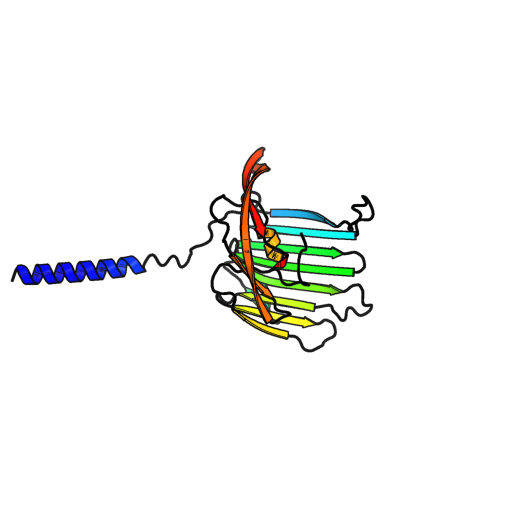10.617 1.00 83.50 101 GLU A N 1
ATOM 774 C CA . GLU A 1 101 ? 16.290 6.963 -10.135 1.00 83.50 101 GLU A CA 1
ATOM 775 C C . GLU A 1 101 ? 14.968 6.208 -10.285 1.00 83.50 101 GLU A C 1
ATOM 777 O O . GLU A 1 101 ? 14.915 5.188 -10.965 1.00 83.50 101 GLU A O 1
ATOM 782 N N . PHE A 1 102 ? 13.885 6.677 -9.661 1.00 85.94 102 PHE A N 1
ATOM 783 C CA . PHE A 1 102 ? 12.598 5.980 -9.728 1.00 85.94 102 PHE A CA 1
ATOM 784 C C . PHE A 1 102 ? 11.412 6.859 -9.322 1.00 85.94 102 PHE A C 1
ATOM 786 O O . PHE A 1 102 ? 11.555 7.873 -8.633 1.00 85.94 102 PHE A O 1
ATOM 793 N N . GLN A 1 103 ? 10.215 6.394 -9.673 1.00 89.56 103 GLN A N 1
ATOM 794 C CA . GLN A 1 103 ? 8.943 6.887 -9.157 1.00 89.56 103 GLN A CA 1
ATOM 795 C C . GLN A 1 103 ? 8.075 5.722 -8.666 1.00 89.56 103 GLN A C 1
ATOM 797 O O . GLN A 1 103 ? 8.085 4.638 -9.244 1.00 89.56 103 GLN A O 1
ATOM 802 N N . ILE A 1 104 ? 7.325 5.939 -7.589 1.00 90.19 104 ILE A N 1
ATOM 803 C CA . ILE A 1 104 ? 6.347 4.998 -7.049 1.00 90.19 104 ILE A CA 1
ATOM 804 C C . ILE A 1 104 ? 5.039 5.742 -6.824 1.00 90.19 104 ILE A C 1
ATOM 806 O O . ILE A 1 104 ? 5.021 6.736 -6.106 1.00 90.19 104 ILE A O 1
ATOM 810 N N . GLU A 1 105 ? 3.957 5.227 -7.389 1.00 93.06 105 GLU A N 1
ATOM 811 C CA . GLU A 1 105 ? 2.596 5.692 -7.143 1.00 93.06 105 GLU A CA 1
ATOM 812 C C . GLU A 1 105 ? 1.796 4.544 -6.534 1.00 93.06 105 GLU A C 1
ATOM 814 O O . GLU A 1 105 ? 1.571 3.520 -7.182 1.00 93.06 105 GLU A O 1
ATOM 819 N N . THR A 1 106 ? 1.349 4.698 -5.294 1.00 91.38 106 THR A N 1
ATOM 820 C CA . THR A 1 106 ? 0.570 3.682 -4.584 1.00 91.38 106 THR A CA 1
ATOM 821 C C . THR A 1 106 ? -0.795 4.242 -4.233 1.00 91.38 106 THR A C 1
ATOM 823 O O . THR A 1 106 ? -0.911 5.321 -3.669 1.00 91.38 106 THR A O 1
ATOM 826 N N . THR A 1 107 ? -1.857 3.500 -4.531 1.00 93.69 107 THR A N 1
ATOM 827 C CA . THR A 1 107 ? -3.191 3.747 -3.986 1.00 93.69 107 THR A CA 1
ATOM 828 C C . THR A 1 107 ? -3.617 2.572 -3.128 1.00 93.69 107 THR A C 1
ATOM 830 O O . THR A 1 107 ? -3.590 1.432 -3.589 1.00 93.69 107 THR A O 1
ATOM 833 N N . ILE A 1 108 ? -4.069 2.863 -1.913 1.00 92.38 108 ILE A N 1
ATOM 834 C CA . ILE A 1 108 ? -4.491 1.873 -0.924 1.00 92.38 108 ILE A CA 1
ATOM 835 C C . ILE A 1 108 ? -5.925 2.175 -0.508 1.00 92.38 108 ILE A C 1
ATOM 837 O O . ILE A 1 108 ? -6.272 3.325 -0.233 1.00 92.38 108 ILE A O 1
ATOM 841 N N . LEU A 1 109 ? -6.757 1.139 -0.453 1.00 93.38 109 LEU A N 1
ATOM 842 C CA . LEU A 1 109 ? -8.055 1.171 0.213 1.00 93.38 109 LEU A CA 1
ATOM 843 C C . LEU A 1 109 ? -7.954 0.394 1.518 1.00 93.38 109 LEU A C 1
ATOM 845 O O . LEU A 1 109 ? -7.467 -0.735 1.525 1.00 93.38 109 LEU A O 1
ATOM 849 N N . ALA A 1 110 ? -8.449 0.976 2.605 1.00 88.69 110 ALA A N 1
ATOM 850 C CA . ALA A 1 110 ? -8.431 0.365 3.925 1.00 88.69 110 ALA A CA 1
ATOM 851 C C . ALA A 1 110 ? -9.784 0.506 4.637 1.00 88.69 110 ALA A C 1
ATOM 853 O O . ALA A 1 110 ? -10.556 1.437 4.386 1.00 88.69 110 ALA A O 1
ATOM 854 N N . SER A 1 111 ? -10.063 -0.448 5.526 1.00 85.31 111 SER A N 1
ATOM 855 C CA . SER A 1 111 ? -11.051 -0.308 6.595 1.00 85.31 111 SER A CA 1
ATOM 856 C C . SER A 1 111 ? -10.291 0.003 7.876 1.00 85.31 111 SER A C 1
ATOM 858 O O . SER A 1 111 ? -9.676 -0.890 8.464 1.00 85.31 111 SER A O 1
ATOM 860 N N . ASP A 1 112 ? -10.338 1.256 8.302 1.00 77.00 112 ASP A N 1
ATOM 861 C CA . ASP A 1 112 ? -9.577 1.791 9.423 1.00 77.00 112 ASP A CA 1
ATOM 862 C C . ASP A 1 112 ? -8.072 1.544 9.195 1.00 77.00 112 ASP A C 1
ATOM 864 O O . ASP A 1 112 ? -7.463 2.160 8.322 1.00 77.00 112 ASP A O 1
ATOM 868 N N . TYR A 1 113 ? -7.485 0.583 9.911 1.00 71.38 113 TYR A N 1
ATOM 869 C CA . TYR A 1 113 ? -6.068 0.212 9.805 1.00 71.38 113 TYR A CA 1
ATOM 870 C C . TYR A 1 113 ? -5.824 -1.061 8.994 1.00 71.38 113 TYR A C 1
ATOM 872 O O . TYR A 1 113 ? -4.687 -1.488 8.833 1.00 71.38 113 TYR A O 1
ATOM 880 N N . THR A 1 114 ? -6.880 -1.700 8.495 1.00 79.44 114 THR A N 1
ATOM 881 C CA . THR A 1 114 ? -6.760 -2.948 7.740 1.00 79.44 114 THR A CA 1
ATOM 882 C C . THR A 1 114 ? -6.785 -2.649 6.252 1.00 79.44 114 THR A C 1
ATOM 884 O O . THR A 1 114 ? -7.816 -2.227 5.722 1.00 79.44 114 THR A O 1
ATOM 887 N N . VAL A 1 115 ? -5.665 -2.892 5.573 1.00 88.38 115 VAL A N 1
ATOM 888 C CA . VAL A 1 115 ? -5.583 -2.777 4.113 1.00 88.38 115 VAL A CA 1
ATOM 889 C C . VAL A 1 115 ? -6.537 -3.779 3.465 1.00 88.38 115 VAL A C 1
ATOM 891 O O . VAL A 1 115 ? -6.577 -4.947 3.828 1.00 88.38 115 VAL A O 1
ATOM 894 N N . LEU A 1 116 ? -7.328 -3.324 2.500 1.00 92.56 116 LEU A N 1
ATOM 895 C CA . LEU A 1 116 ? -8.262 -4.153 1.739 1.00 92.56 116 LEU A CA 1
ATOM 896 C C . LEU A 1 116 ? -7.724 -4.441 0.341 1.00 92.56 116 LEU A C 1
ATOM 898 O O . LEU A 1 116 ? -7.858 -5.564 -0.144 1.00 92.56 116 LEU A O 1
ATOM 902 N N . ALA A 1 117 ? -7.122 -3.436 -0.294 1.00 95.06 117 ALA A N 1
ATOM 903 C CA . ALA A 1 117 ? -6.546 -3.543 -1.624 1.00 95.06 117 ALA A CA 1
ATOM 904 C C . ALA A 1 117 ? -5.516 -2.454 -1.895 1.00 95.06 117 ALA A C 1
ATOM 906 O O . ALA A 1 117 ? -5.618 -1.349 -1.357 1.00 95.06 117 ALA A O 1
ATOM 907 N N . THR A 1 118 ? -4.586 -2.776 -2.789 1.00 93.81 118 THR A N 1
ATOM 908 C CA . THR A 1 118 ? -3.492 -1.898 -3.188 1.00 93.81 118 THR A CA 1
ATOM 909 C C . THR A 1 118 ? -3.299 -1.963 -4.697 1.00 93.81 118 THR A C 1
ATOM 911 O O . THR A 1 118 ? -3.323 -3.034 -5.303 1.00 93.81 118 THR A O 1
ATOM 914 N N . ASN A 1 119 ? -3.079 -0.804 -5.305 1.00 94.25 119 ASN A N 1
ATOM 915 C CA . ASN A 1 119 ? -2.532 -0.683 -6.648 1.00 94.25 119 ASN A CA 1
ATOM 916 C C . ASN A 1 119 ? -1.259 0.155 -6.567 1.00 94.25 119 ASN A C 1
ATOM 918 O O . ASN A 1 119 ? -1.322 1.322 -6.185 1.00 94.25 119 ASN A O 1
ATOM 922 N N . LYS A 1 120 ? -0.124 -0.440 -6.913 1.00 92.06 120 LYS A N 1
ATOM 923 C CA . LYS A 1 120 ? 1.195 0.184 -6.879 1.00 92.06 120 LYS A CA 1
ATOM 924 C C . LYS A 1 120 ? 1.791 0.172 -8.273 1.00 92.06 120 LYS A C 1
ATOM 926 O O . LYS A 1 120 ? 1.864 -0.881 -8.894 1.00 92.06 120 LYS A O 1
ATOM 931 N N . VAL A 1 121 ? 2.268 1.317 -8.726 1.00 91.88 121 VAL A N 1
ATOM 932 C CA . VAL A 1 121 ? 3.032 1.470 -9.960 1.00 91.88 121 VAL A CA 1
ATOM 933 C C . VAL A 1 121 ? 4.438 1.885 -9.569 1.00 91.88 121 VAL A C 1
ATOM 935 O O . VAL A 1 121 ? 4.623 2.898 -8.903 1.00 91.88 121 VAL A O 1
ATOM 938 N N . TYR A 1 122 ? 5.417 1.077 -9.944 1.00 90.31 122 TYR A N 1
ATOM 939 C CA . TYR A 1 122 ? 6.832 1.391 -9.844 1.00 90.31 122 TYR A CA 1
ATOM 940 C C . TYR A 1 122 ? 7.363 1.677 -11.244 1.00 90.31 122 TYR A C 1
ATOM 942 O O . TYR A 1 122 ? 7.212 0.846 -12.141 1.00 90.31 122 TYR A O 1
ATOM 950 N N . THR A 1 123 ? 8.004 2.827 -11.399 1.00 90.19 123 THR A N 1
ATOM 951 C CA . THR A 1 123 ? 8.668 3.256 -12.626 1.00 90.19 123 THR A CA 1
ATOM 952 C C . THR A 1 123 ? 10.154 3.389 -12.338 1.00 90.19 123 THR A C 1
ATOM 954 O O . THR A 1 123 ? 10.553 4.231 -11.530 1.00 90.19 123 THR A O 1
ATOM 957 N N . ASP A 1 124 ? 10.973 2.571 -12.991 1.00 87.69 124 ASP A N 1
ATOM 958 C CA . ASP A 1 124 ? 12.424 2.749 -12.985 1.00 87.69 124 ASP A CA 1
ATOM 959 C C . ASP A 1 124 ? 12.805 3.833 -13.998 1.00 87.69 124 ASP A C 1
ATOM 961 O O . ASP A 1 124 ? 12.404 3.770 -15.160 1.00 87.69 124 ASP A O 1
ATOM 965 N N . LEU A 1 125 ? 13.559 4.837 -13.550 1.00 85.81 125 LEU A N 1
ATOM 966 C CA . LEU A 1 125 ? 14.028 5.945 -14.387 1.00 85.81 125 LEU A CA 1
ATOM 967 C C . LEU A 1 125 ? 15.494 5.770 -14.806 1.00 85.81 125 LEU A C 1
ATOM 969 O O . LEU A 1 125 ? 15.979 6.528 -15.645 1.00 85.81 125 LEU A O 1
ATOM 973 N N . ASN A 1 126 ? 16.200 4.779 -14.248 1.00 82.56 126 ASN A N 1
ATOM 974 C CA . ASN A 1 126 ? 17.605 4.523 -14.568 1.00 82.56 126 ASN A CA 1
ATOM 975 C C . ASN A 1 126 ? 17.789 3.801 -15.906 1.00 82.56 126 ASN A C 1
ATOM 977 O O . ASN A 1 126 ? 18.880 3.821 -16.480 1.00 82.56 126 ASN A O 1
ATOM 981 N N . THR A 1 127 ? 16.751 3.127 -16.397 1.00 68.06 127 THR A N 1
ATOM 982 C CA . THR A 1 127 ? 16.785 2.396 -17.662 1.00 68.06 127 THR A CA 1
ATOM 983 C C . THR A 1 127 ? 16.025 3.176 -18.730 1.00 68.06 127 THR A C 1
ATOM 985 O O . THR A 1 127 ? 14.880 3.567 -18.530 1.00 68.06 127 THR A O 1
ATOM 988 N N . ALA A 1 128 ? 16.654 3.396 -19.892 1.00 60.91 128 ALA A N 1
ATOM 989 C CA . ALA A 1 128 ? 16.049 4.141 -21.005 1.00 60.91 128 ALA A CA 1
ATOM 990 C C . ALA A 1 128 ? 14.716 3.533 -21.495 1.00 60.91 128 ALA A C 1
ATOM 992 O O . ALA A 1 128 ? 13.885 4.250 -22.046 1.00 60.91 128 ALA A O 1
ATOM 993 N N . ASP A 1 129 ? 14.513 2.237 -21.240 1.00 61.50 129 ASP A N 1
ATOM 994 C CA . ASP A 1 129 ? 13.333 1.473 -21.651 1.00 61.50 129 ASP A CA 1
ATOM 995 C C . ASP A 1 129 ? 12.379 1.150 -20.481 1.00 61.50 129 ASP A C 1
ATOM 997 O O . ASP A 1 129 ? 11.333 0.539 -20.689 1.00 61.50 129 ASP A O 1
ATOM 1001 N N . GLY A 1 130 ? 12.719 1.528 -19.239 1.00 63.62 130 GLY A N 1
ATOM 1002 C CA . GLY A 1 130 ? 11.897 1.248 -18.057 1.00 63.62 130 GLY A CA 1
ATOM 1003 C C . GLY A 1 130 ? 11.684 -0.245 -17.773 1.00 63.62 130 GLY A C 1
ATOM 1004 O O . GLY A 1 130 ? 10.660 -0.600 -17.188 1.00 63.62 130 GLY A O 1
ATOM 1005 N N . ASN A 1 131 ? 12.613 -1.120 -18.176 1.00 71.56 131 ASN A N 1
ATOM 1006 C CA . ASN A 1 131 ? 12.440 -2.584 -18.173 1.00 71.56 131 ASN A CA 1
ATOM 1007 C C . ASN A 1 131 ? 12.153 -3.185 -16.781 1.00 71.56 131 ASN A C 1
ATOM 1009 O O . ASN A 1 131 ? 11.528 -4.241 -16.667 1.00 71.56 131 ASN A O 1
ATOM 1013 N N . ASP A 1 132 ? 12.550 -2.497 -15.709 1.00 82.25 132 ASP A N 1
ATOM 1014 C CA . ASP A 1 132 ? 12.267 -2.917 -14.333 1.00 82.25 132 ASP A CA 1
ATOM 1015 C C . ASP A 1 132 ? 11.013 -2.279 -13.720 1.00 82.25 132 ASP A C 1
ATOM 1017 O O . ASP A 1 132 ? 10.661 -2.561 -12.571 1.00 82.25 132 ASP A O 1
ATOM 1021 N N . SER A 1 133 ? 10.275 -1.493 -14.504 1.00 89.06 133 SER A N 1
ATOM 1022 C CA . SER A 1 133 ? 8.983 -0.941 -14.105 1.00 89.06 133 SER A CA 1
ATOM 1023 C C . SER A 1 133 ? 7.928 -2.040 -13.983 1.00 89.06 133 SER A C 1
ATOM 1025 O O . SER A 1 133 ? 7.867 -2.982 -14.783 1.00 89.06 133 SER A O 1
ATOM 1027 N N . TYR A 1 134 ? 7.058 -1.913 -12.984 1.00 89.81 134 TYR A N 1
ATOM 1028 C CA . TYR A 1 134 ? 5.981 -2.868 -12.751 1.00 89.81 134 TYR A CA 1
ATOM 1029 C C . TYR A 1 134 ? 4.742 -2.223 -12.136 1.00 89.81 134 TYR A C 1
ATOM 1031 O O . TYR A 1 134 ? 4.811 -1.232 -11.417 1.00 89.81 134 TYR A O 1
ATOM 1039 N N . THR A 1 135 ? 3.592 -2.850 -12.364 1.00 91.81 135 THR A N 1
ATOM 1040 C CA . THR A 1 135 ? 2.351 -2.594 -11.633 1.00 91.81 135 THR A CA 1
ATOM 1041 C C . THR A 1 135 ? 2.027 -3.795 -10.756 1.00 91.81 135 THR A C 1
ATOM 1043 O O . THR A 1 135 ? 1.912 -4.915 -11.246 1.00 91.81 135 THR A O 1
ATOM 1046 N N . LEU A 1 136 ? 1.873 -3.57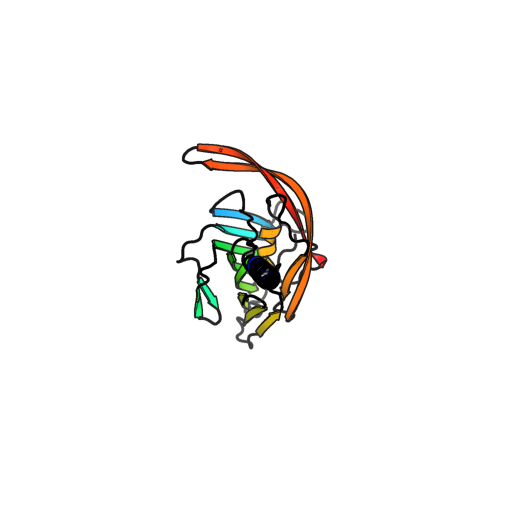5 -9.456 1.00 92.25 136 LEU A N 1
ATOM 1047 C CA . LEU A 1 136 ? 1.393 -4.547 -8.484 1.00 92.25 136 LEU A CA 1
ATOM 1048 C C . LEU A 1 136 ? -0.060 -4.219 -8.135 1.00 92.25 136 LEU A C 1
ATOM 1050 O O . LEU A 1 136 ? -0.353 -3.157 -7.595 1.00 92.25 136 LEU A O 1
ATOM 1054 N N . GLN A 1 137 ? -0.952 -5.166 -8.393 1.00 94.31 137 GLN A N 1
ATOM 1055 C CA . GLN A 1 137 ? -2.343 -5.127 -7.956 1.00 94.31 137 GLN A CA 1
ATOM 1056 C C . GLN A 1 137 ? -2.561 -6.205 -6.907 1.00 94.31 137 GLN A C 1
ATOM 1058 O O . GLN A 1 137 ? -2.190 -7.366 -7.111 1.00 94.31 137 GLN A O 1
ATOM 1063 N N . SER A 1 138 ? -3.189 -5.849 -5.795 1.00 94.44 138 SER A N 1
ATOM 1064 C CA . SER A 1 138 ? -3.469 -6.797 -4.730 1.00 94.44 138 SER A CA 1
ATOM 1065 C C . SER A 1 138 ? -4.767 -6.508 -3.994 1.00 94.44 138 SER A C 1
ATOM 1067 O O . SER A 1 138 ? -5.299 -5.397 -4.009 1.00 94.44 138 SER A O 1
ATOM 1069 N N . TYR A 1 139 ? -5.278 -7.544 -3.339 1.00 95.44 139 TYR A N 1
ATOM 1070 C CA . TYR A 1 139 ? -6.372 -7.442 -2.388 1.00 95.44 139 TYR A CA 1
ATOM 1071 C C . TYR A 1 139 ? -6.256 -8.511 -1.306 1.00 95.44 139 TYR A C 1
ATOM 1073 O O . TYR A 1 139 ? -5.627 -9.555 -1.497 1.00 95.44 139 TYR A O 1
ATOM 1081 N N . HIS A 1 140 ? -6.920 -8.271 -0.182 1.00 93.00 140 HIS A N 1
ATOM 1082 C CA . HIS A 1 140 ? -7.008 -9.221 0.919 1.00 93.00 140 HIS A CA 1
ATOM 1083 C C . HIS A 1 140 ? -8.336 -9.978 0.865 1.00 93.00 140 HIS A C 1
ATOM 1085 O O . HIS A 1 140 ? -9.412 -9.382 0.847 1.00 93.00 140 HIS A O 1
ATOM 1091 N N . ASP A 1 141 ? -8.279 -11.312 0.831 1.00 91.94 141 ASP A N 1
ATOM 1092 C CA . ASP A 1 141 ? -9.473 -12.180 0.788 1.00 91.94 141 ASP A CA 1
ATOM 1093 C C . ASP A 1 141 ? -9.986 -12.596 2.179 1.00 91.94 141 ASP A C 1
ATOM 1095 O O . ASP A 1 141 ? -10.842 -13.471 2.306 1.00 91.94 141 ASP A O 1
ATOM 1099 N N . GLY A 1 142 ? -9.452 -11.964 3.227 1.00 86.62 142 GLY A N 1
ATOM 1100 C CA . GLY A 1 142 ? -9.760 -12.241 4.626 1.00 86.62 142 GLY A CA 1
ATOM 1101 C C . GLY A 1 142 ? -8.779 -13.191 5.312 1.00 86.62 142 GLY A C 1
ATOM 1102 O O . GLY A 1 142 ? -8.786 -13.250 6.534 1.00 86.62 142 GLY A O 1
ATOM 1103 N N . ASN A 1 143 ? -7.922 -13.913 4.584 1.00 90.62 143 ASN A N 1
ATOM 1104 C CA . ASN A 1 143 ? -6.807 -14.664 5.185 1.00 90.62 143 ASN A CA 1
ATOM 1105 C C . ASN A 1 143 ? -5.512 -14.599 4.357 1.00 90.62 143 ASN A C 1
ATOM 1107 O O . ASN A 1 143 ? -4.424 -14.907 4.860 1.00 90.62 143 ASN A O 1
ATOM 1111 N N . ASN A 1 144 ? -5.618 -14.230 3.083 1.00 94.19 144 ASN A N 1
ATOM 1112 C CA . ASN A 1 144 ? -4.510 -14.176 2.152 1.00 94.19 144 ASN A CA 1
ATOM 1113 C C . ASN A 1 144 ? -4.411 -12.804 1.489 1.00 94.19 144 ASN A C 1
ATOM 1115 O O . ASN A 1 144 ? -5.420 -12.199 1.128 1.00 94.19 144 ASN A O 1
ATOM 1119 N N . TYR A 1 145 ? -3.170 -12.402 1.246 1.00 93.69 145 TYR A N 1
ATOM 1120 C CA . TYR A 1 145 ? -2.805 -11.364 0.300 1.00 93.69 145 TYR A CA 1
ATOM 1121 C C . TYR A 1 145 ? -2.760 -11.983 -1.094 1.00 93.69 145 TYR A C 1
ATOM 1123 O O . TYR A 1 145 ? -1.900 -12.822 -1.383 1.00 93.69 145 TYR A O 1
ATOM 1131 N N . VAL A 1 146 ? -3.717 -11.621 -1.939 1.00 95.38 146 VAL A N 1
ATOM 1132 C CA . VAL A 1 146 ? -3.810 -12.083 -3.322 1.00 95.38 146 VAL A CA 1
ATOM 1133 C C . VAL A 1 146 ? -3.217 -11.004 -4.211 1.00 95.38 146 VAL A C 1
ATOM 1135 O O . VAL A 1 146 ? -3.644 -9.857 -4.134 1.00 95.38 146 VAL A O 1
ATOM 1138 N N . TYR A 1 147 ? -2.245 -11.355 -5.051 1.00 94.12 147 TYR A N 1
ATOM 1139 C CA . TYR A 1 147 ? -1.489 -10.368 -5.818 1.00 94.12 147 TYR A CA 1
ATOM 1140 C C . TYR A 1 147 ? -1.273 -10.768 -7.270 1.00 94.12 147 TYR A C 1
ATOM 1142 O O . TYR A 1 147 ? -1.280 -11.952 -7.621 1.00 94.12 147 TYR A O 1
ATOM 1150 N N . ARG A 1 148 ? -1.042 -9.751 -8.097 1.00 92.88 148 ARG A N 1
ATOM 1151 C CA . ARG A 1 148 ? -0.578 -9.868 -9.473 1.00 92.88 148 ARG A CA 1
ATOM 1152 C C . ARG A 1 148 ? 0.385 -8.732 -9.800 1.00 92.88 148 ARG A C 1
ATOM 1154 O O . ARG A 1 148 ? 0.133 -7.587 -9.442 1.00 92.88 148 ARG A O 1
ATOM 1161 N N . VAL A 1 149 ? 1.478 -9.068 -10.467 1.00 91.06 149 VAL A N 1
ATOM 1162 C CA . VAL A 1 149 ? 2.521 -8.160 -10.934 1.00 91.06 149 VAL A CA 1
ATOM 1163 C C . VAL A 1 149 ? 2.509 -8.179 -12.454 1.00 91.06 149 VAL A C 1
ATOM 1165 O O . VAL A 1 149 ? 2.563 -9.251 -13.054 1.00 91.06 149 VAL A O 1
ATOM 1168 N N . PHE A 1 150 ? 2.449 -7.001 -13.054 1.00 89.75 150 PHE A N 1
ATOM 1169 C CA . PHE A 1 150 ? 2.559 -6.767 -14.487 1.00 89.75 150 PHE A CA 1
ATOM 1170 C C . PHE A 1 150 ? 3.848 -5.998 -14.730 1.00 89.75 150 PHE A C 1
ATOM 1172 O O . PHE A 1 150 ? 4.059 -4.969 -14.095 1.00 89.75 150 PHE A O 1
ATOM 1179 N N . TYR A 1 151 ? 4.705 -6.482 -15.615 1.00 88.81 151 TYR A N 1
ATOM 1180 C CA . TYR A 1 151 ? 5.949 -5.801 -15.950 1.00 88.81 151 TYR A CA 1
ATOM 1181 C C . TYR A 1 151 ? 5.783 -4.996 -17.236 1.00 88.81 151 TYR A C 1
ATOM 1183 O O . TYR A 1 151 ? 5.100 -5.439 -18.161 1.00 88.81 151 TYR A O 1
ATOM 1191 N N . ALA A 1 152 ? 6.390 -3.812 -17.285 1.00 85.81 152 ALA A N 1
ATOM 1192 C CA . ALA A 1 152 ? 6.251 -2.905 -18.424 1.00 85.81 152 ALA A CA 1
ATOM 1193 C C . ALA A 1 152 ? 6.902 -3.447 -19.710 1.00 85.81 152 ALA A C 1
ATOM 1195 O O . ALA A 1 152 ? 6.419 -3.169 -20.804 1.00 85.81 152 ALA A O 1
ATOM 1196 N N . ASP A 1 153 ? 7.948 -4.266 -19.576 1.00 83.81 153 ASP A N 1
ATOM 1197 C CA . ASP A 1 153 ? 8.669 -4.923 -20.676 1.00 83.81 153 ASP A CA 1
ATOM 1198 C C . ASP A 1 153 ? 7.903 -6.106 -21.307 1.00 83.81 153 ASP A C 1
ATOM 1200 O O . ASP A 1 153 ? 8.385 -6.741 -22.245 1.00 83.81 153 ASP A O 1
ATOM 1204 N N . GLY A 1 154 ? 6.709 -6.425 -20.796 1.00 81.75 154 GLY A N 1
ATOM 1205 C CA . GLY A 1 154 ? 5.877 -7.519 -21.288 1.00 81.75 154 GLY A CA 1
ATOM 1206 C C . GLY A 1 154 ? 6.338 -8.916 -20.862 1.00 81.75 154 GLY A C 1
ATOM 1207 O O . GLY A 1 154 ? 5.757 -9.899 -21.332 1.00 81.75 154 GLY A O 1
ATOM 1208 N N . ARG A 1 155 ? 7.340 -9.045 -19.974 1.00 86.12 155 ARG A N 1
ATOM 1209 C CA . ARG A 1 155 ? 7.711 -10.355 -19.411 1.00 86.12 155 ARG A CA 1
ATOM 1210 C C . ARG A 1 155 ? 6.558 -10.938 -18.593 1.00 86.12 155 ARG A C 1
ATOM 1212 O O . ARG A 1 155 ? 5.699 -10.213 -18.085 1.00 86.12 155 ARG A O 1
ATOM 1219 N N . GLU A 1 156 ? 6.545 -12.266 -18.463 1.00 82.69 156 GLU A N 1
ATOM 1220 C CA . GLU A 1 156 ? 5.459 -12.971 -17.780 1.00 82.69 156 GLU A CA 1
ATOM 1221 C C . GLU A 1 156 ? 5.257 -12.422 -16.361 1.00 82.69 156 GLU A C 1
ATOM 1223 O O . GLU A 1 156 ? 6.177 -12.362 -15.541 1.00 82.69 156 GLU A O 1
ATOM 1228 N N . GLY A 1 157 ? 4.028 -11.982 -16.094 1.00 83.56 157 GLY A N 1
ATOM 1229 C CA . GLY A 1 157 ? 3.648 -11.434 -14.805 1.00 83.56 157 GLY A CA 1
ATOM 1230 C C . GLY A 1 157 ? 3.646 -12.496 -13.709 1.00 83.56 157 GLY A C 1
ATOM 1231 O O . GLY A 1 157 ? 3.345 -13.666 -13.938 1.00 83.56 157 GLY A O 1
ATOM 1232 N N . LYS A 1 158 ? 3.922 -12.080 -12.473 1.00 88.75 158 LYS A N 1
ATOM 1233 C CA . LYS A 1 158 ? 3.833 -12.962 -11.304 1.00 88.75 158 LYS A CA 1
ATOM 1234 C C . LYS A 1 158 ? 2.451 -12.850 -10.677 1.00 88.75 158 LYS A C 1
ATOM 1236 O O . LYS A 1 158 ? 1.942 -11.751 -10.506 1.00 88.75 158 LYS A O 1
ATOM 1241 N N . SER A 1 159 ? 1.850 -13.955 -10.255 1.00 93.19 159 SER A N 1
ATOM 1242 C CA . SER A 1 159 ? 0.644 -13.914 -9.421 1.00 93.19 159 SER A CA 1
ATOM 1243 C C . SER A 1 159 ? 0.707 -14.959 -8.322 1.00 93.19 159 SER A C 1
ATOM 1245 O O . SER A 1 159 ? 1.450 -15.938 -8.416 1.00 93.19 159 SER A O 1
ATOM 1247 N N . GLY A 1 160 ? -0.046 -14.743 -7.249 1.00 93.75 160 GLY A N 1
ATOM 1248 C CA . GLY A 1 160 ? -0.048 -15.688 -6.149 1.00 93.75 160 GLY A CA 1
ATOM 1249 C C . GLY A 1 160 ? -0.926 -15.286 -4.981 1.00 93.75 160 GLY A C 1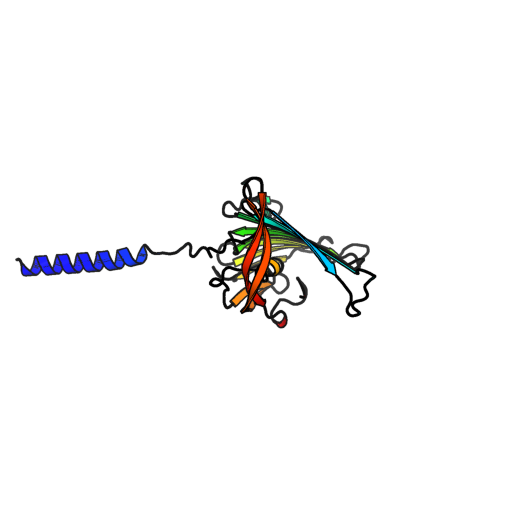
ATOM 1250 O O . GLY A 1 160 ? -1.644 -14.284 -5.002 1.00 93.75 160 GLY A O 1
ATOM 1251 N N . LYS A 1 161 ? -0.853 -16.119 -3.944 1.00 95.50 161 LYS A N 1
ATOM 1252 C CA . LYS A 1 161 ? -1.525 -15.915 -2.664 1.00 95.50 161 LYS A CA 1
ATOM 1253 C C . LYS A 1 161 ? -0.530 -16.134 -1.536 1.00 95.50 161 LYS A C 1
ATOM 1255 O O . LYS A 1 161 ? 0.096 -17.189 -1.464 1.00 95.50 161 LYS A O 1
ATOM 1260 N N . ILE A 1 162 ? -0.415 -15.157 -0.647 1.00 93.56 162 ILE A N 1
ATOM 1261 C CA . ILE A 1 162 ? 0.440 -15.219 0.538 1.00 93.56 162 ILE A CA 1
ATOM 1262 C C . ILE A 1 162 ? -0.460 -15.265 1.765 1.00 93.56 162 ILE A C 1
ATOM 1264 O O . ILE A 1 162 ? -1.304 -14.394 1.957 1.00 93.56 162 ILE A O 1
ATOM 1268 N N . LYS A 1 163 ? -0.278 -16.269 2.624 1.00 92.88 163 LYS A N 1
ATOM 1269 C CA . LYS A 1 163 ? -1.042 -16.386 3.869 1.00 92.88 163 LYS A CA 1
ATOM 1270 C C . LYS A 1 163 ? -0.556 -15.348 4.885 1.00 92.88 163 LYS A C 1
ATOM 1272 O O . LYS A 1 163 ? 0.468 -15.551 5.535 1.00 92.88 163 LYS A O 1
ATOM 1277 N N . VAL A 1 164 ? -1.320 -14.273 5.050 1.00 88.31 164 VAL A N 1
ATOM 1278 C CA . VAL A 1 164 ? -1.054 -13.210 6.037 1.00 88.31 164 VAL A CA 1
ATOM 1279 C C . VAL A 1 164 ? -1.872 -13.389 7.318 1.00 88.31 164 VAL A C 1
ATOM 1281 O O . VAL A 1 164 ? -1.455 -12.934 8.376 1.00 88.31 164 VAL A O 1
ATOM 1284 N N . GLY A 1 165 ? -2.950 -14.175 7.278 1.00 86.62 165 GLY A N 1
ATOM 1285 C CA . GLY A 1 165 ? -3.866 -14.354 8.405 1.00 86.62 165 GLY A CA 1
ATOM 1286 C C . GLY A 1 165 ? -5.062 -13.410 8.324 1.00 86.62 165 GLY A C 1
ATOM 1287 O O . GLY A 1 165 ? -5.138 -12.557 7.446 1.00 86.62 165 GLY A O 1
ATOM 1288 N N . SER A 1 166 ? -6.022 -13.586 9.230 1.00 83.00 166 SER A N 1
ATOM 1289 C CA . SER A 1 166 ? -7.282 -12.832 9.225 1.00 83.00 166 SER A CA 1
ATOM 1290 C 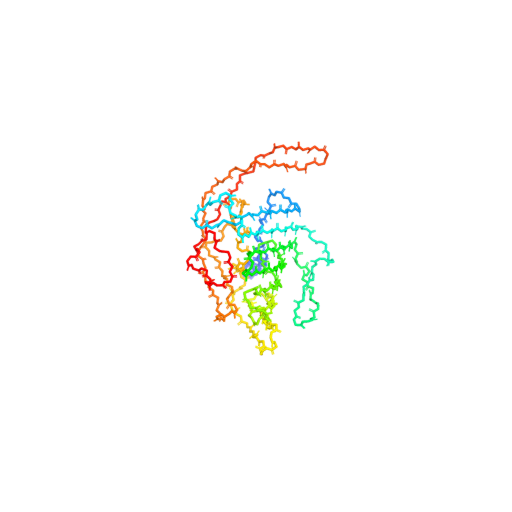C . SER A 1 166 ? -7.264 -11.528 10.014 1.00 83.00 166 SER A C 1
ATOM 1292 O O . SER A 1 166 ? -8.272 -10.832 10.077 1.00 83.00 166 SER A O 1
ATOM 1294 N N . SER A 1 167 ? -6.143 -11.211 10.653 1.00 80.19 167 SER A N 1
ATOM 1295 C CA . SER A 1 167 ? -5.946 -9.999 11.442 1.00 80.19 167 SER A CA 1
ATOM 1296 C C . SER A 1 167 ? -4.462 -9.647 11.501 1.00 80.19 167 SER A C 1
ATOM 1298 O O . SER A 1 167 ? -3.614 -10.485 11.185 1.00 80.19 167 SER A O 1
ATOM 1300 N N . ASN A 1 168 ? -4.160 -8.419 11.938 1.00 77.19 168 ASN A N 1
ATOM 1301 C CA . ASN A 1 168 ? -2.797 -7.923 12.158 1.00 77.19 168 ASN A CA 1
ATOM 1302 C C . ASN A 1 168 ? -1.900 -8.085 10.925 1.00 77.19 168 ASN A C 1
ATOM 1304 O O . ASN A 1 168 ? -0.801 -8.638 11.000 1.00 77.19 168 ASN A O 1
ATOM 1308 N N . TYR A 1 169 ? -2.402 -7.632 9.783 1.00 83.00 169 TYR A N 1
ATOM 1309 C CA . TYR A 1 169 ? -1.646 -7.555 8.547 1.00 83.00 169 TYR A CA 1
ATOM 1310 C C . TYR A 1 169 ? -1.770 -6.157 7.955 1.00 83.00 169 TYR A C 1
ATOM 1312 O O . TYR A 1 169 ? -2.732 -5.436 8.223 1.00 83.00 169 TYR A O 1
ATOM 1320 N N . THR A 1 170 ? -0.793 -5.795 7.138 1.00 80.56 170 THR A N 1
ATOM 1321 C CA . THR A 1 170 ? -0.773 -4.537 6.398 1.00 80.56 170 THR A CA 1
ATOM 1322 C C . THR A 1 170 ? 0.123 -4.671 5.174 1.00 80.56 170 THR A C 1
ATOM 1324 O O . THR A 1 170 ? 0.931 -5.597 5.071 1.00 80.56 170 THR A O 1
ATOM 1327 N N . ASP A 1 171 ? -0.003 -3.726 4.256 1.00 80.50 171 ASP A N 1
ATOM 1328 C CA . ASP A 1 171 ? 0.952 -3.540 3.172 1.00 80.50 171 ASP A CA 1
ATOM 1329 C C . ASP A 1 171 ? 2.117 -2.668 3.669 1.00 80.50 171 ASP A C 1
ATOM 1331 O O . ASP A 1 171 ? 1.969 -1.911 4.635 1.00 80.50 171 ASP A O 1
ATOM 1335 N N . ASN A 1 172 ? 3.288 -2.810 3.042 1.00 74.00 172 ASN A N 1
ATOM 1336 C CA . ASN A 1 172 ? 4.525 -2.160 3.484 1.00 74.00 172 ASN A CA 1
ATOM 1337 C C . ASN A 1 172 ? 4.427 -0.630 3.393 1.00 74.00 172 ASN A C 1
ATOM 1339 O O . ASN A 1 172 ? 4.844 0.089 4.291 1.00 74.00 172 ASN A O 1
ATOM 1343 N N . GLU A 1 173 ? 3.816 -0.146 2.320 1.00 73.00 173 GLU A N 1
ATOM 1344 C CA . GLU A 1 173 ? 3.532 1.260 2.044 1.00 73.00 173 GLU A CA 1
ATOM 1345 C C . GLU A 1 173 ? 2.611 1.853 3.121 1.00 73.00 173 GLU A C 1
ATOM 1347 O O . GLU A 1 173 ? 2.884 2.900 3.701 1.00 73.00 173 GLU A O 1
ATOM 1352 N N . PHE A 1 174 ? 1.607 1.084 3.543 1.00 73.44 174 PHE A N 1
ATOM 1353 C CA . PHE A 1 174 ? 0.681 1.501 4.591 1.00 73.44 174 PHE A CA 1
ATOM 1354 C C . PHE A 1 174 ? 1.304 1.500 6.001 1.00 73.44 174 PHE A C 1
ATOM 1356 O O . PHE A 1 174 ? 0.711 2.050 6.928 1.00 73.44 174 PHE A O 1
ATOM 1363 N N . LEU A 1 175 ? 2.517 0.957 6.204 1.00 69.12 175 LEU A N 1
ATOM 1364 C CA . LEU A 1 175 ? 3.217 1.072 7.495 1.00 69.12 175 LEU A CA 1
ATOM 1365 C C . LEU A 1 175 ? 3.473 2.525 7.881 1.00 69.12 175 LEU A C 1
ATOM 1367 O O . LEU A 1 175 ? 3.560 2.831 9.067 1.00 69.12 175 LEU A O 1
ATOM 1371 N N . TYR A 1 176 ? 3.564 3.433 6.910 1.00 62.22 176 TYR A N 1
ATOM 1372 C CA . TYR A 1 176 ? 3.686 4.851 7.207 1.00 62.22 176 TYR A CA 1
ATOM 1373 C C . TYR A 1 176 ? 2.485 5.380 7.997 1.00 62.22 176 TYR A C 1
ATOM 1375 O O . TYR A 1 176 ? 2.628 6.169 8.938 1.00 62.22 176 TYR A O 1
ATOM 1383 N N . TYR A 1 177 ? 1.297 4.873 7.670 1.00 62.84 177 TYR A N 1
ATOM 1384 C CA . TYR A 1 177 ? 0.088 5.134 8.434 1.00 62.84 177 TYR A CA 1
ATOM 1385 C C . TYR A 1 177 ? 0.184 4.564 9.850 1.00 62.84 177 TYR A C 1
ATOM 1387 O O . TYR A 1 177 ? -0.330 5.155 10.800 1.00 62.84 177 TYR A O 1
ATOM 1395 N N . TYR A 1 178 ? 0.940 3.473 10.008 1.00 58.00 178 TYR A N 1
ATOM 1396 C CA . TYR A 1 178 ? 1.197 2.876 11.301 1.00 58.00 178 TYR A CA 1
ATOM 1397 C C . TYR A 1 178 ? 2.214 3.620 12.175 1.00 58.00 178 TYR A C 1
ATOM 1399 O O . TYR A 1 178 ? 2.270 3.314 13.354 1.00 58.00 178 TYR A O 1
ATOM 1407 N N . VAL A 1 179 ? 3.027 4.557 11.686 1.00 54.09 179 VAL A N 1
ATOM 1408 C CA . VAL A 1 179 ? 4.026 5.270 12.525 1.00 54.09 179 VAL A CA 1
ATOM 1409 C C . VAL A 1 179 ? 3.446 6.561 13.134 1.00 54.09 179 VAL A C 1
ATOM 1411 O O . VAL A 1 179 ? 4.080 7.236 13.948 1.00 54.09 179 VAL A O 1
ATOM 1414 N N . ARG A 1 180 ? 2.199 6.894 12.786 1.00 55.09 180 ARG A N 1
ATOM 1415 C CA . ARG A 1 180 ? 1.495 8.115 13.192 1.00 55.09 180 ARG A CA 1
ATOM 1416 C C . ARG A 1 180 ? 0.728 7.974 14.495 1.00 55.09 180 ARG A C 1
ATOM 1418 O O . ARG A 1 180 ? 0.350 6.892 14.898 1.00 55.09 180 ARG A O 1
ATOM 1425 N N . CYS A 1 181 ? 0.466 9.115 15.114 1.00 48.47 181 CYS A N 1
ATOM 1426 C CA . CYS A 1 181 ? -0.316 9.301 16.326 1.00 48.47 181 CYS A CA 1
ATOM 1427 C C . CYS A 1 181 ? -1.575 8.411 16.486 1.00 48.47 181 CYS A C 1
ATOM 1429 O O . CYS A 1 181 ? -2.608 8.703 15.884 1.00 48.47 181 CYS A O 1
ATOM 1431 N N . TYR A 1 182 ? -1.527 7.417 17.387 1.00 52.53 182 TYR A N 1
ATOM 1432 C CA . TYR A 1 182 ? -2.677 6.580 17.794 1.00 52.53 182 TYR A CA 1
ATOM 1433 C C . TYR A 1 182 ? -3.329 7.033 19.101 1.00 52.53 182 TYR A C 1
ATOM 1435 O O . TYR A 1 182 ? -2.638 7.552 19.973 1.00 52.53 182 TYR A O 1
ATOM 1443 N N . LYS A 1 183 ? -4.601 6.672 19.335 1.00 47.41 183 LYS A N 1
ATOM 1444 C CA . LYS A 1 183 ? -5.103 6.497 20.714 1.00 47.41 183 LYS A CA 1
ATOM 1445 C C . LYS A 1 183 ? -4.262 5.437 21.445 1.00 47.41 183 LYS A C 1
ATOM 1447 O O . LYS A 1 183 ? -3.757 4.494 20.837 1.00 47.41 183 LYS A O 1
ATOM 1452 N N . THR A 1 184 ? -4.094 5.603 22.752 1.00 45.34 184 THR A N 1
ATOM 1453 C CA . THR A 1 184 ? -3.059 4.938 23.558 1.00 45.34 184 THR A CA 1
ATOM 1454 C C . THR A 1 184 ? -3.140 3.403 23.631 1.00 45.34 184 THR A C 1
ATOM 1456 O O . THR A 1 184 ? -2.180 2.757 24.054 1.00 45.34 184 THR A O 1
ATOM 1459 N N . ASP A 1 185 ? -4.238 2.807 23.161 1.00 51.91 185 ASP A N 1
ATOM 1460 C CA . ASP A 1 185 ? -4.672 1.469 23.574 1.00 51.91 185 ASP A CA 1
ATOM 1461 C C . ASP A 1 185 ? -4.678 0.444 22.419 1.00 51.91 185 ASP A C 1
ATOM 1463 O O . ASP A 1 185 ? -5.238 -0.640 22.558 1.00 51.91 185 ASP A O 1
ATOM 1467 N N . SER A 1 186 ? -4.126 0.774 21.241 1.00 55.66 186 SER A N 1
ATOM 1468 C CA . SER A 1 186 ? -4.428 0.023 20.000 1.00 55.66 186 SER A CA 1
ATOM 1469 C C . SER A 1 186 ? -3.240 -0.315 19.095 1.00 55.66 186 SER A C 1
ATOM 1471 O O . SER A 1 186 ? -3.423 -0.604 17.915 1.00 55.66 186 SER A O 1
ATOM 1473 N N . VAL A 1 187 ? -2.021 -0.317 19.631 1.00 58.62 187 VAL A N 1
ATOM 1474 C CA . VAL A 1 187 ? -0.835 -0.742 18.874 1.00 58.62 187 VAL A CA 1
ATOM 1475 C C . VAL A 1 187 ? -0.744 -2.273 18.916 1.00 58.62 187 VAL A C 1
ATOM 1477 O O . VAL A 1 187 ? -0.543 -2.820 20.005 1.00 58.62 187 VAL A O 1
ATOM 1480 N N . PRO A 1 188 ? -0.885 -2.998 17.788 1.00 67.19 188 PRO A N 1
ATOM 1481 C CA . PRO A 1 188 ? -0.648 -4.437 17.788 1.00 67.19 188 PRO A CA 1
ATOM 1482 C C . PRO A 1 188 ? 0.819 -4.698 18.141 1.00 67.19 188 PRO A C 1
ATOM 1484 O O . PRO A 1 188 ? 1.686 -3.926 17.757 1.00 67.19 188 PRO A O 1
ATOM 1487 N N . SER A 1 189 ? 1.126 -5.778 18.862 1.00 71.56 189 SER A N 1
ATOM 1488 C CA . SER A 1 189 ? 2.521 -6.122 19.199 1.00 71.56 189 SER A CA 1
ATOM 1489 C C . SER A 1 189 ? 3.313 -6.653 18.000 1.00 71.56 189 SER A C 1
ATOM 1491 O O . SER A 1 189 ? 4.544 -6.683 18.018 1.00 71.56 189 SER A O 1
ATOM 1493 N N . LYS A 1 190 ? 2.603 -7.101 16.960 1.00 76.94 190 LYS A N 1
ATOM 1494 C CA . LYS A 1 190 ? 3.145 -7.682 15.733 1.00 76.94 190 LYS A CA 1
ATOM 1495 C C . LYS A 1 190 ? 2.211 -7.396 14.567 1.00 76.94 190 LYS A C 1
ATOM 1497 O O . LYS A 1 190 ? 0.993 -7.412 14.751 1.00 76.94 190 LYS A O 1
ATOM 1502 N N . THR A 1 191 ? 2.763 -7.225 13.373 1.00 80.19 191 THR A N 1
ATOM 1503 C CA . THR A 1 191 ? 1.985 -7.198 12.129 1.00 80.19 191 THR A CA 1
ATOM 1504 C C . THR A 1 191 ? 2.687 -7.996 11.037 1.00 80.19 191 THR A C 1
ATOM 1506 O O . THR A 1 191 ? 3.904 -8.176 11.073 1.00 80.19 191 THR A O 1
ATOM 1509 N N . LYS A 1 192 ? 1.925 -8.518 10.080 1.00 85.31 192 LYS A N 1
ATOM 1510 C CA . LYS A 1 192 ? 2.453 -9.247 8.925 1.00 85.31 192 LYS A CA 1
ATOM 1511 C C . LYS A 1 192 ? 2.386 -8.395 7.673 1.00 85.31 192 LYS A C 1
ATOM 1513 O O . LYS A 1 192 ? 1.334 -7.857 7.343 1.00 85.31 192 LYS A O 1
ATOM 1518 N N . ILE A 1 193 ? 3.498 -8.353 6.955 1.00 85.38 193 ILE A N 1
ATOM 1519 C CA . ILE A 1 193 ? 3.641 -7.651 5.685 1.00 85.38 193 ILE A CA 1
ATOM 1520 C C . ILE A 1 193 ? 3.820 -8.689 4.588 1.00 85.38 193 ILE A C 1
ATOM 1522 O O . ILE A 1 193 ? 4.668 -9.581 4.692 1.00 85.38 193 ILE A O 1
ATOM 1526 N N . ALA A 1 194 ? 3.005 -8.600 3.542 1.00 86.06 194 ALA A N 1
ATOM 1527 C CA . ALA A 1 194 ? 3.173 -9.446 2.373 1.00 86.06 194 ALA A CA 1
ATOM 1528 C C . ALA A 1 194 ? 4.372 -8.981 1.535 1.00 86.06 194 ALA A C 1
ATOM 1530 O O . ALA A 1 194 ? 4.534 -7.799 1.252 1.00 86.06 194 ALA A O 1
ATOM 1531 N N . ASP A 1 195 ? 5.187 -9.936 1.105 1.00 84.12 195 ASP A N 1
ATOM 1532 C CA . ASP A 1 195 ? 6.307 -9.746 0.193 1.00 84.12 195 ASP A CA 1
ATOM 1533 C C . ASP A 1 195 ? 6.003 -10.516 -1.104 1.00 84.12 195 ASP A C 1
ATOM 1535 O O . ASP A 1 195 ? 6.334 -11.704 -1.219 1.00 84.12 195 ASP A O 1
ATOM 1539 N N . PRO A 1 196 ? 5.309 -9.888 -2.072 1.00 81.88 196 PRO A N 1
ATOM 1540 C CA . PRO A 1 196 ? 4.945 -10.528 -3.336 1.00 81.88 196 PRO A CA 1
ATOM 1541 C C . PRO A 1 196 ? 6.167 -10.880 -4.192 1.00 81.88 196 PRO A C 1
ATOM 1543 O O . PRO A 1 196 ? 6.132 -11.860 -4.942 1.00 81.88 196 PRO A O 1
ATOM 1546 N N . ILE A 1 197 ? 7.280 -10.158 -4.039 1.00 78.69 197 ILE A N 1
ATOM 1547 C CA . ILE A 1 197 ? 8.520 -10.417 -4.776 1.00 78.69 197 ILE A CA 1
ATOM 1548 C C . ILE A 1 197 ? 9.139 -11.740 -4.322 1.00 78.69 197 ILE A C 1
ATOM 1550 O O . ILE A 1 197 ? 9.418 -12.601 -5.158 1.00 78.69 197 ILE A O 1
ATOM 1554 N N . ASN A 1 198 ? 9.230 -11.975 -3.012 1.00 80.94 198 ASN A N 1
ATOM 1555 C CA . ASN A 1 198 ? 9.773 -13.220 -2.457 1.00 80.94 198 ASN A CA 1
ATOM 1556 C C . ASN A 1 198 ? 8.706 -14.276 -2.116 1.00 80.94 198 ASN A C 1
ATOM 1558 O O . ASN A 1 198 ? 9.039 -15.352 -1.625 1.00 80.94 198 ASN A O 1
ATOM 1562 N N . ASN A 1 199 ? 7.429 -13.994 -2.388 1.00 83.25 199 ASN A N 1
ATOM 1563 C CA . ASN A 1 199 ? 6.285 -14.870 -2.119 1.00 83.25 199 ASN A CA 1
ATOM 1564 C C . ASN A 1 199 ? 6.189 -15.349 -0.655 1.00 83.25 199 ASN A C 1
ATOM 1566 O O . ASN A 1 199 ? 5.965 -16.531 -0.385 1.00 83.25 199 ASN A O 1
ATOM 1570 N N . LYS A 1 200 ? 6.370 -14.435 0.302 1.00 88.25 200 LYS A N 1
ATOM 1571 C CA . LYS A 1 200 ? 6.333 -14.741 1.741 1.00 88.25 200 LYS A CA 1
ATOM 1572 C C . LYS A 1 200 ? 5.596 -13.661 2.525 1.00 88.25 200 LYS A C 1
ATOM 1574 O O . LYS A 1 200 ? 5.448 -12.543 2.054 1.00 88.25 200 LYS A O 1
ATOM 1579 N N . ALA A 1 201 ? 5.145 -13.994 3.729 1.00 87.19 201 ALA A N 1
ATOM 1580 C CA . ALA A 1 201 ? 4.746 -12.996 4.716 1.00 87.19 201 ALA A CA 1
ATOM 1581 C C . ALA A 1 201 ? 5.903 -12.805 5.694 1.00 87.19 201 ALA A C 1
ATOM 1583 O O . ALA A 1 201 ? 6.469 -13.793 6.169 1.00 87.19 201 ALA A O 1
ATOM 1584 N N . VAL A 1 202 ? 6.242 -11.558 5.996 1.00 85.88 202 VAL A N 1
ATOM 1585 C CA . VAL A 1 202 ? 7.240 -11.223 7.008 1.00 85.88 202 VAL A CA 1
ATOM 1586 C C . VAL A 1 202 ? 6.525 -10.641 8.216 1.00 85.88 202 VAL A C 1
ATOM 1588 O O . VAL A 1 202 ? 5.700 -9.742 8.087 1.00 85.88 202 VAL A O 1
ATOM 1591 N N . GLU A 1 203 ? 6.786 -11.210 9.387 1.00 85.25 203 GLU A N 1
ATOM 1592 C CA . GLU A 1 203 ? 6.254 -10.707 10.648 1.00 85.25 203 GLU A CA 1
ATOM 1593 C C . GLU A 1 203 ? 7.216 -9.660 11.201 1.00 85.25 203 GLU A C 1
ATOM 1595 O O . GLU A 1 203 ? 8.392 -9.954 11.407 1.00 85.25 203 GLU A O 1
ATOM 1600 N N . VAL A 1 204 ? 6.709 -8.458 11.453 1.00 76.38 204 VAL A N 1
ATOM 1601 C CA . VAL A 1 204 ? 7.468 -7.375 12.074 1.00 76.38 204 VAL A CA 1
ATOM 1602 C C . VAL A 1 204 ? 6.942 -7.112 13.473 1.00 76.38 204 VAL A C 1
ATOM 1604 O O . VAL A 1 204 ? 5.737 -7.181 13.737 1.00 76.38 204 VAL A O 1
ATOM 1607 N N . SER A 1 205 ? 7.867 -6.819 14.381 1.00 75.44 205 SER A N 1
ATOM 1608 C CA . SER A 1 205 ? 7.524 -6.433 15.746 1.00 75.44 205 SER A CA 1
ATOM 1609 C C . SER A 1 205 ? 7.134 -4.962 15.789 1.00 75.44 205 SER A C 1
ATOM 1611 O O . SER A 1 205 ? 7.794 -4.110 15.190 1.00 75.44 205 SER A O 1
ATOM 1613 N N . CYS A 1 206 ? 6.079 -4.677 16.540 1.00 70.00 206 CYS A N 1
ATOM 1614 C CA . CYS A 1 206 ? 5.562 -3.340 16.762 1.00 70.00 206 CYS A CA 1
ATOM 1615 C C . CYS A 1 206 ? 5.611 -3.050 18.263 1.00 70.00 206 CYS A C 1
ATOM 1617 O O . CYS A 1 206 ? 5.206 -3.873 19.087 1.00 70.00 206 CYS A O 1
ATOM 1619 N N . SER A 1 207 ? 6.116 -1.880 18.634 1.00 69.38 207 SER A N 1
ATOM 1620 C CA . SER A 1 207 ? 6.176 -1.459 20.032 1.00 69.38 207 SER A CA 1
ATOM 1621 C C . SER A 1 207 ? 5.665 -0.038 20.209 1.00 69.38 207 SER A C 1
ATOM 1623 O O . SER A 1 207 ? 5.734 0.797 19.304 1.00 69.38 207 SER A O 1
ATOM 1625 N N . ASN A 1 208 ? 5.137 0.237 21.400 1.00 67.62 208 ASN A N 1
ATOM 1626 C CA . ASN A 1 208 ? 4.782 1.590 21.793 1.00 67.62 208 ASN A CA 1
ATOM 1627 C C . ASN A 1 208 ? 6.070 2.396 22.030 1.00 67.62 208 ASN A C 1
ATOM 1629 O O . ASN A 1 208 ? 6.830 2.111 22.953 1.00 67.62 208 ASN A O 1
ATOM 1633 N N . GLY A 1 209 ? 6.307 3.393 21.183 1.00 62.75 209 GLY A N 1
ATOM 1634 C CA . GLY A 1 209 ? 7.415 4.343 21.257 1.00 62.75 209 GLY A CA 1
ATOM 1635 C C . GLY A 1 209 ? 7.166 5.525 22.199 1.00 62.75 209 GLY A C 1
ATOM 1636 O O . GLY A 1 209 ? 7.953 6.469 22.184 1.00 62.75 209 GLY A O 1
ATOM 1637 N N . GLY A 1 210 ? 6.086 5.493 22.988 1.00 62.47 210 GLY A N 1
ATOM 1638 C CA . GLY A 1 210 ? 5.700 6.527 23.948 1.00 62.47 210 GLY A CA 1
ATOM 1639 C C . GLY A 1 210 ? 4.591 7.448 23.437 1.00 62.47 210 GLY A C 1
ATOM 1640 O O . GLY A 1 210 ? 4.225 7.415 22.262 1.00 62.47 210 GLY A O 1
ATOM 1641 N N . THR A 1 211 ? 4.057 8.283 24.330 1.00 63.19 211 THR A N 1
ATOM 1642 C CA . THR A 1 211 ? 3.020 9.269 24.000 1.00 63.19 211 THR A CA 1
ATOM 1643 C C . THR A 1 211 ? 3.650 10.592 23.563 1.00 63.19 211 THR A C 1
ATOM 1645 O O . THR A 1 211 ? 4.500 11.145 24.257 1.00 63.19 211 THR A O 1
ATOM 1648 N N . VAL A 1 212 ? 3.223 11.115 22.418 1.00 57.81 212 VAL A N 1
ATOM 1649 C CA . VAL A 1 212 ? 3.599 12.415 21.862 1.00 57.81 212 VAL A CA 1
ATOM 1650 C C . VAL A 1 212 ? 2.375 13.325 21.900 1.00 57.81 212 VAL A C 1
ATOM 1652 O O . VAL A 1 212 ? 1.261 12.885 21.628 1.00 57.81 212 VAL A O 1
ATOM 1655 N N . THR A 1 213 ? 2.572 14.597 22.233 1.00 57.88 213 THR A N 1
ATOM 1656 C CA . THR A 1 213 ? 1.522 15.616 22.141 1.00 57.88 213 THR A CA 1
ATOM 1657 C C . THR A 1 213 ? 1.753 16.444 20.889 1.00 57.88 213 THR A C 1
ATOM 1659 O O . THR A 1 213 ? 2.797 17.081 20.754 1.00 57.88 213 THR A O 1
ATOM 1662 N N . VAL A 1 214 ? 0.782 16.440 19.980 1.00 55.44 214 VAL A N 1
ATOM 1663 C CA . VAL A 1 214 ? 0.831 17.211 18.736 1.00 55.44 214 VAL A CA 1
ATOM 1664 C C . VAL A 1 214 ? -0.102 18.409 18.852 1.00 55.44 214 VAL A C 1
ATOM 1666 O O . VAL A 1 214 ? -1.245 18.281 19.293 1.00 55.44 214 VAL A O 1
ATOM 1669 N N . GLN A 1 215 ? 0.409 19.580 18.474 1.00 52.59 215 GLN A N 1
ATOM 1670 C CA . GLN A 1 215 ? -0.389 20.788 18.280 1.00 52.59 215 GLN A CA 1
ATOM 1671 C C . GLN A 1 215 ? -1.056 20.695 16.909 1.00 52.59 215 GLN A C 1
ATOM 1673 O O . GLN A 1 215 ? -0.361 20.541 15.906 1.00 52.59 215 GLN A O 1
ATOM 1678 N N . THR A 1 216 ? -2.381 20.771 16.859 1.00 48.59 216 THR A N 1
ATOM 1679 C CA . THR A 1 216 ? -3.143 20.663 15.611 1.00 48.59 216 THR A CA 1
ATOM 1680 C C . THR A 1 216 ? -4.173 21.784 15.481 1.00 48.59 216 THR A C 1
ATOM 1682 O O . THR A 1 216 ? -4.644 22.338 16.478 1.00 48.59 216 THR A O 1
ATOM 1685 N N . GLU A 1 217 ? -4.503 22.139 14.238 1.00 45.53 217 GLU A N 1
ATOM 1686 C CA . GLU A 1 217 ? -5.658 22.976 13.918 1.00 45.53 217 GLU A CA 1
ATOM 1687 C C . GLU A 1 217 ? -6.887 22.069 13.808 1.00 45.53 217 GLU A C 1
ATOM 1689 O O . GLU A 1 217 ? -7.056 21.346 12.829 1.00 45.53 217 GLU A O 1
ATOM 1694 N N . ILE A 1 218 ? -7.757 22.108 14.814 1.00 48.50 218 ILE A N 1
ATOM 1695 C CA . ILE A 1 218 ? -9.050 21.429 14.768 1.00 48.50 218 ILE A CA 1
ATOM 1696 C C . ILE A 1 218 ? -10.021 22.381 14.066 1.00 48.50 218 ILE A C 1
ATOM 1698 O O . ILE A 1 218 ? -10.267 23.495 14.544 1.00 48.50 218 ILE A O 1
ATOM 1702 N N . GLN A 1 219 ? -10.556 21.967 12.916 1.00 40.03 219 GLN A N 1
ATOM 1703 C CA . GLN A 1 219 ? -11.697 22.652 12.317 1.00 40.03 219 GLN A CA 1
ATOM 1704 C C . GLN A 1 219 ? -12.968 22.201 13.030 1.00 40.03 219 GLN A C 1
ATOM 1706 O O . GLN A 1 219 ? -13.489 21.124 12.757 1.00 40.03 219 GLN A O 1
ATOM 1711 N N . ASP A 1 220 ? -13.479 23.050 13.916 1.00 40.62 220 ASP A N 1
ATOM 1712 C CA . ASP A 1 220 ? -14.865 22.967 14.355 1.00 40.62 220 ASP A CA 1
ATOM 1713 C C . ASP A 1 220 ? -15.645 24.102 13.689 1.00 40.62 220 ASP A C 1
ATOM 1715 O O . ASP A 1 220 ? -15.292 25.276 13.825 1.00 40.62 220 ASP A O 1
ATOM 1719 N N . THR A 1 221 ? -16.639 23.717 12.888 1.00 43.19 221 THR A N 1
ATOM 1720 C CA . THR A 1 221 ? -17.698 24.546 12.290 1.00 43.19 221 THR A CA 1
ATOM 1721 C C . THR A 1 221 ? -17.522 26.073 12.439 1.00 43.19 221 THR A C 1
ATOM 1723 O O . THR A 1 221 ? -18.180 26.736 13.235 1.00 43.19 221 THR A O 1
ATOM 1726 N N . ALA A 1 222 ? -16.643 26.639 11.597 1.00 43.81 222 ALA A N 1
ATOM 1727 C CA . ALA A 1 222 ? -16.342 28.072 11.425 1.00 43.81 222 ALA A CA 1
ATOM 1728 C C . ALA A 1 222 ? -15.334 28.751 12.385 1.00 43.81 222 ALA A C 1
ATOM 1730 O O . ALA A 1 222 ? -15.117 29.960 12.259 1.00 43.81 222 ALA A O 1
ATOM 1731 N N . LYS A 1 223 ? -14.628 28.025 13.263 1.00 37.84 223 LYS A N 1
ATOM 1732 C CA . LYS A 1 223 ? -13.454 28.552 13.988 1.00 37.84 223 LYS A CA 1
ATOM 1733 C C . LYS A 1 223 ? -12.253 27.610 13.905 1.00 37.84 223 LYS A C 1
ATOM 1735 O O . LYS A 1 223 ? -12.357 26.417 14.154 1.00 37.84 223 LYS A O 1
ATOM 1740 N N . LYS A 1 224 ? -11.082 28.185 13.610 1.00 43.50 224 LYS A N 1
ATOM 1741 C CA . LYS A 1 224 ? -9.791 27.516 13.803 1.00 43.50 224 LYS A CA 1
ATOM 1742 C C . LYS A 1 224 ? -9.508 27.455 15.301 1.00 43.50 224 LYS A C 1
ATOM 1744 O O . LYS A 1 224 ? -9.288 28.499 15.917 1.00 43.50 224 LYS A O 1
ATOM 1749 N N . ILE A 1 225 ? -9.547 26.264 15.886 1.00 44.53 225 ILE A N 1
ATOM 1750 C CA . ILE A 1 225 ? -9.176 26.051 17.285 1.00 44.53 225 ILE A CA 1
ATOM 1751 C C . ILE A 1 225 ? -7.831 25.327 17.291 1.00 44.53 225 ILE A C 1
ATOM 1753 O O . ILE A 1 225 ? -7.699 24.248 16.721 1.00 44.53 225 ILE A O 1
ATOM 1757 N N . HIS A 1 226 ? -6.825 25.923 17.928 1.00 46.88 226 HIS A N 1
ATOM 1758 C CA . HIS A 1 226 ? -5.573 25.225 18.207 1.00 46.88 226 HIS A CA 1
ATOM 1759 C C . HIS A 1 226 ? -5.799 24.291 19.399 1.00 46.88 226 HIS A C 1
ATOM 1761 O O . HIS A 1 226 ? -6.156 24.751 20.485 1.00 46.88 226 HIS A O 1
ATOM 1767 N N . GLY A 1 227 ? -5.636 22.988 19.183 1.00 50.00 227 GLY A N 1
ATOM 1768 C CA . GLY A 1 227 ? -5.799 21.958 20.204 1.00 50.00 227 GLY A CA 1
ATOM 1769 C C . GLY A 1 227 ? -4.559 21.078 20.327 1.00 50.00 227 GLY A C 1
ATOM 1770 O O . GLY A 1 227 ? -3.778 20.938 19.387 1.00 50.00 227 GLY A O 1
ATOM 1771 N N . THR A 1 228 ? -4.390 20.459 21.492 1.00 49.34 228 THR A N 1
ATOM 1772 C CA . THR A 1 228 ? -3.378 19.422 21.727 1.00 49.34 228 THR A CA 1
ATOM 1773 C C . THR A 1 228 ? -4.021 18.048 21.710 1.00 49.34 228 THR A C 1
ATOM 1775 O O . THR A 1 228 ? -4.939 17.798 22.491 1.00 49.34 228 THR A O 1
ATOM 1778 N N . VAL A 1 229 ? -3.500 17.142 20.885 1.00 52.56 229 VAL A N 1
ATOM 1779 C CA . VAL A 1 229 ? -3.890 15.726 20.883 1.00 52.56 229 VAL A CA 1
ATOM 1780 C C . VAL A 1 229 ? -2.703 14.895 21.358 1.00 52.56 229 VAL A C 1
ATOM 1782 O O . VAL A 1 229 ? -1.598 15.027 20.831 1.00 52.56 229 VAL A O 1
ATOM 1785 N N . SER A 1 230 ? -2.919 14.053 22.370 1.00 52.94 230 SER A N 1
ATOM 1786 C CA . SER A 1 230 ? -1.934 13.066 22.819 1.00 52.94 230 SER A CA 1
ATOM 1787 C C . SER A 1 230 ? -2.111 11.764 22.054 1.00 52.94 230 SER A C 1
ATOM 1789 O O . SER A 1 230 ? -3.230 11.279 21.892 1.00 52.94 230 SER A O 1
ATOM 1791 N N . CYS A 1 231 ? -1.002 11.200 21.594 1.00 52.84 231 CYS A N 1
ATOM 1792 C CA . CYS A 1 231 ? -1.009 10.051 20.715 1.00 52.84 231 CYS A CA 1
ATOM 1793 C C . CYS A 1 231 ? 0.178 9.116 20.969 1.00 52.84 231 CYS A C 1
ATOM 1795 O O . CYS A 1 231 ? 1.250 9.590 21.323 1.00 52.84 231 CYS A O 1
ATOM 1797 N N . ASN A 1 232 ? 0.052 7.805 20.770 1.00 53.81 232 ASN A N 1
ATOM 1798 C CA . ASN A 1 232 ? 1.211 6.912 20.852 1.00 53.81 232 ASN A CA 1
ATOM 1799 C C . ASN A 1 232 ? 1.979 6.882 19.532 1.00 53.81 232 ASN A C 1
ATOM 1801 O O . ASN A 1 232 ? 1.387 6.772 18.461 1.00 53.81 232 ASN A O 1
ATOM 1805 N N . LYS A 1 233 ? 3.305 6.953 19.624 1.00 56.47 233 LYS A N 1
ATOM 1806 C CA . LYS A 1 233 ? 4.230 6.637 18.539 1.00 56.47 233 LYS A CA 1
ATOM 1807 C C . LYS A 1 233 ? 4.335 5.120 18.437 1.00 56.47 233 LYS A C 1
ATOM 1809 O O . LYS A 1 233 ? 4.480 4.452 19.457 1.00 56.47 233 LYS A O 1
ATOM 1814 N N . VAL A 1 234 ? 4.325 4.567 17.233 1.00 60.41 234 VAL A N 1
ATOM 1815 C CA . VAL A 1 234 ? 4.651 3.149 17.028 1.00 60.41 234 VAL A CA 1
ATOM 1816 C C . VAL A 1 234 ? 6.036 3.049 16.439 1.00 60.41 234 VAL A C 1
ATOM 1818 O O . VAL A 1 234 ? 6.395 3.785 15.523 1.00 60.41 234 VAL A O 1
ATOM 1821 N N . THR A 1 235 ? 6.819 2.138 16.997 1.00 61.47 235 THR A N 1
ATOM 1822 C CA . THR A 1 235 ? 8.131 1.790 16.467 1.00 61.47 235 THR A CA 1
ATOM 1823 C C . THR A 1 235 ? 8.013 0.452 15.759 1.00 61.47 235 THR A C 1
ATOM 1825 O O . THR A 1 235 ? 7.501 -0.512 16.333 1.00 61.47 235 THR A O 1
ATOM 1828 N N . ILE A 1 236 ? 8.474 0.408 14.511 1.00 62.19 236 ILE A N 1
ATOM 1829 C CA . ILE A 1 236 ? 8.564 -0.804 13.697 1.00 62.19 236 ILE A CA 1
ATOM 1830 C C . ILE A 1 236 ? 10.045 -1.082 13.461 1.00 62.19 236 ILE A C 1
ATOM 1832 O O . ILE A 1 236 ? 10.809 -0.178 13.121 1.00 62.19 236 ILE A O 1
ATOM 1836 N N . SER A 1 237 ? 10.453 -2.333 13.653 1.00 62.41 237 SER A N 1
ATOM 1837 C CA . SER A 1 237 ? 11.809 -2.783 13.344 1.00 62.41 237 SER A CA 1
ATOM 1838 C C . SER A 1 237 ? 11.988 -2.906 11.826 1.00 62.41 237 SER A C 1
ATOM 1840 O O . SER A 1 237 ? 11.550 -3.879 11.214 1.00 62.41 237 SER A O 1
ATOM 1842 N N . LEU A 1 238 ? 12.613 -1.905 11.199 1.00 58.66 238 LEU A N 1
ATOM 1843 C CA . LEU A 1 238 ? 12.827 -1.873 9.744 1.00 58.66 238 LEU A CA 1
ATOM 1844 C C . LEU A 1 238 ? 13.823 -2.927 9.244 1.00 58.66 238 LEU A C 1
ATOM 1846 O O . LEU A 1 238 ? 13.843 -3.243 8.061 1.00 58.66 238 LEU A O 1
ATOM 1850 N N . THR A 1 239 ? 14.644 -3.513 10.120 1.00 60.34 239 THR A N 1
ATOM 1851 C CA . THR A 1 239 ? 15.502 -4.648 9.737 1.00 60.34 239 THR A CA 1
ATOM 1852 C C . THR A 1 239 ? 14.693 -5.882 9.359 1.00 60.34 239 THR A C 1
ATOM 1854 O O . THR A 1 239 ? 15.198 -6.745 8.642 1.00 60.34 239 THR A O 1
ATOM 1857 N N . ASP A 1 240 ? 13.449 -5.940 9.833 1.00 55.94 240 ASP A N 1
ATOM 1858 C CA . ASP A 1 240 ? 12.544 -7.063 9.653 1.00 55.94 240 ASP A CA 1
ATOM 1859 C C . ASP A 1 240 ? 11.570 -6.814 8.494 1.00 55.94 240 ASP A C 1
ATOM 1861 O O . ASP A 1 240 ? 10.778 -7.693 8.171 1.00 55.94 240 ASP A O 1
ATOM 1865 N N . THR A 1 241 ? 11.603 -5.648 7.836 1.00 57.62 241 THR A N 1
ATOM 1866 C CA . THR A 1 241 ? 10.779 -5.409 6.644 1.00 57.62 241 THR A CA 1
ATOM 1867 C C . THR A 1 241 ? 11.427 -6.044 5.405 1.00 57.62 241 THR A C 1
ATOM 1869 O O . THR A 1 241 ? 12.651 -6.220 5.338 1.00 57.62 241 THR A O 1
ATOM 1872 N N . PRO A 1 242 ? 10.637 -6.427 4.389 1.00 54.56 242 PRO A N 1
ATOM 1873 C CA . PRO A 1 242 ? 11.181 -6.857 3.105 1.00 54.56 242 PRO A CA 1
ATOM 1874 C C . PRO A 1 242 ? 12.121 -5.794 2.501 1.00 54.56 242 PRO A C 1
ATOM 1876 O O . PRO A 1 242 ? 11.680 -4.726 2.072 1.00 54.56 242 PRO A O 1
ATOM 1879 N N . LYS A 1 243 ? 13.432 -6.079 2.443 1.00 47.38 243 LYS A N 1
ATOM 1880 C CA . LYS A 1 243 ? 14.408 -5.200 1.777 1.00 47.38 243 LYS A CA 1
ATOM 1881 C C . LYS A 1 243 ? 14.091 -5.104 0.283 1.00 47.38 243 LYS A C 1
ATOM 1883 O O . LYS A 1 243 ? 14.093 -6.118 -0.409 1.00 47.38 243 LYS A O 1
ATOM 1888 N N . GLY A 1 244 ? 13.887 -3.876 -0.202 1.00 44.59 244 GLY A N 1
ATOM 1889 C CA . GLY A 1 244 ? 13.732 -3.569 -1.629 1.00 44.59 244 GLY A CA 1
ATOM 1890 C C . GLY A 1 244 ? 12.324 -3.192 -2.100 1.00 44.59 244 GLY A C 1
ATOM 1891 O O . GLY A 1 244 ? 12.093 -3.193 -3.304 1.00 44.59 244 GLY A O 1
ATOM 1892 N N . SER A 1 245 ? 11.360 -2.869 -1.224 1.00 35.84 245 SER A N 1
ATOM 1893 C CA . SER A 1 245 ? 10.008 -2.485 -1.692 1.00 35.84 245 SER A CA 1
ATOM 1894 C C . SER A 1 245 ? 9.214 -1.517 -0.807 1.00 35.84 245 SER A C 1
ATOM 1896 O O . SER A 1 245 ? 8.004 -1.431 -0.967 1.00 35.84 245 SER A O 1
ATOM 1898 N N . GLY A 1 246 ? 9.840 -0.742 0.078 1.00 30.19 246 GLY A N 1
ATOM 1899 C CA . GLY A 1 246 ? 9.190 0.433 0.672 1.00 30.19 246 GLY A CA 1
ATOM 1900 C C . GLY A 1 246 ? 9.870 0.942 1.939 1.00 30.19 246 GLY A C 1
ATOM 1901 O O . GLY A 1 246 ? 10.403 0.160 2.721 1.00 30.19 246 GLY A O 1
ATOM 1902 N N . ILE A 1 247 ? 9.873 2.275 2.012 1.00 32.28 247 ILE A N 1
ATOM 1903 C CA . ILE A 1 247 ? 10.276 3.212 3.068 1.00 32.28 247 ILE A CA 1
ATOM 1904 C C . ILE A 1 247 ? 11.355 2.693 4.036 1.00 32.28 247 ILE A C 1
ATOM 1906 O O . ILE A 1 247 ? 11.072 2.059 5.049 1.00 32.28 247 ILE A O 1
ATOM 1910 N N . ASN A 1 248 ? 12.606 3.078 3.757 1.00 25.48 248 ASN A N 1
ATOM 1911 C CA . ASN A 1 248 ? 13.579 3.308 4.824 1.00 25.48 248 ASN A CA 1
ATOM 1912 C C . ASN A 1 248 ? 13.140 4.582 5.562 1.00 25.48 248 ASN A C 1
ATOM 1914 O O . ASN A 1 248 ? 13.059 5.636 4.928 1.00 25.48 248 ASN A O 1
ATOM 1918 N N . VAL A 1 249 ? 12.833 4.475 6.855 1.00 29.17 249 VAL A N 1
ATOM 1919 C CA . VAL A 1 249 ? 12.734 5.627 7.768 1.00 29.17 249 VAL A CA 1
ATOM 1920 C C . VAL A 1 249 ? 14.060 5.770 8.497 1.00 29.17 249 VAL A C 1
ATOM 1922 O O . VAL A 1 249 ? 14.569 4.727 8.968 1.00 29.17 249 VAL A O 1
#

Secondary structure (DSSP, 8-state):
-HHHHHHHHHHHHHHHHHHHTSS---TT-------SS-SEEEEEEEE--TT--SS---EEEEEEEEES--GGGSEEEETTEEEE-TT--EEEEEEEEETTTEEEEEEEEEETTEEEEEEEEEEESSSTT-TT-EEEEEEE-SSEEEEEEEETT-PPPEEEEEE--SSSEE-TTTHHHHTS-B-TT---SEEEEEETTTTEEEEEEEEEEEEEEEEEEEEETTEEEEEEEEEEEEEE-GGGS-TTSS---

Foldseek 3Di:
DVVVVVVVVVVVVVVVVVVVVVVPPCPPPPLPWDPPADQKDKDKDFDDDPVNPPDDGQWMKIKIKHFQDDQVPQWDDDPNDIDGDPLFGMWMWIWIDGPQAWIKIKIFTANRLHTAWMWMWIFGNVDPQSQATKIKTWGDPQFWIWIWIQTPNRPDIDTDIEGQGRDQEDEQASCVVVQDFIDPPRWDQWHWYADSPVRYIFIKGKDFPDKDWDFGQDDDDPDGDTDIDIGTGIDIDPVRDPPPDDDDD

pLDDT: mean 70.17, std 19.68, range [25.48, 95.5]